Protein AF-0000000080702125 (afdb_homodimer)

Secondary structure (DSSP, 8-state):
---EEEEES-S-HHHHHHHHHHHGGGSSS-HHHHHS-HHHHHHHHHHHEEEEEEEETTEEEEEEEEEEETTTTEEEEEEEEE-GGG-SSSHHHHHHHHGGG-TT--EEEEEEETT-THHHHHHHHT-EEEEE-SSEEEEEEE-/---EEEEES-S-HHHHHHHHHHHGGGSSS-HHHHHS-HHHHHHHHHHHEEEEEEEETTEEEEEEEEEEETTTTEEEEEEEEE-GGG-SSSHHHHHHHHGGG-TT--EEEEEEETT-THHHHHHHHT-EEEEE-SSEEEEEEE-

Organism: NCBI:txid868129

Foldseek 3Di:
DWDKDKDKPPDDPVLVVVQLVQCQVVDVVRPCVVVVDVVVVVVCQSVFWMKIFIDTPNHTFWIWTWGDDLVVLEIETADTDGHPVDPPPCVRVVSVVVCVPDPSHFKYKYKDFPPPPCVVVCVVSPWDFDDDDDGITIIMDTD/DWDKDKDKPPDDPVLVVVQLVQCQVVDVVRPCVVVVDVVVVVVCQSVFWMKIFIDTPNHTFWIWTWGDDLVVLEIETADTDGHPVPPPPCVRVVSVVVCVPDPSHFKYKYKDFPPPPCVVVCVVSPWDFDDDDDGITIIMDTD

Radius of gyration: 20.16 Å; Cα contacts (8 Å, |Δi|>4): 491; chains: 2; bounding box: 39×62×48 Å

Structure (mmCIF, N/CA/C/O backbone):
data_AF-0000000080702125-model_v1
#
loop_
_entity.id
_entity.type
_entity.pdbx_description
1 polymer Acetyltransferase
#
loop_
_atom_site.group_PDB
_atom_site.id
_atom_site.type_symbol
_atom_site.label_atom_id
_atom_site.label_alt_id
_atom_site.label_comp_id
_atom_site.label_asym_id
_atom_site.label_entity_id
_atom_site.label_seq_id
_atom_site.pdbx_PDB_ins_code
_atom_site.Cartn_x
_atom_site.Cartn_y
_atom_site.Cartn_z
_atom_site.occupancy
_atom_site.B_iso_or_equiv
_atom_site.auth_seq_id
_atom_site.auth_comp_id
_atom_site.auth_asym_id
_atom_site.auth_atom_id
_atom_site.pdbx_PDB_model_num
ATOM 1 N N . MET A 1 1 ? 13.281 -12.453 7.559 1 56.94 1 MET A N 1
ATOM 2 C CA . MET A 1 1 ? 12.195 -12.141 6.633 1 56.94 1 MET A CA 1
ATOM 3 C C . MET A 1 1 ? 11.594 -10.773 6.941 1 56.94 1 MET A C 1
ATOM 5 O O . MET A 1 1 ? 11.352 -10.453 8.102 1 56.94 1 MET A O 1
ATOM 9 N N . ILE A 1 2 ? 11.641 -9.82 5.98 1 66 2 ILE A N 1
ATOM 10 C CA . ILE A 1 2 ? 11.172 -8.453 6.188 1 66 2 ILE A CA 1
ATOM 11 C C . ILE A 1 2 ? 9.648 -8.445 6.309 1 66 2 ILE A C 1
ATOM 13 O O . ILE A 1 2 ? 8.953 -9 5.465 1 66 2 ILE A O 1
ATOM 17 N N . THR A 1 3 ? 9.219 -8.117 7.555 1 75.06 3 THR A N 1
ATOM 18 C CA . THR A 1 3 ? 7.781 -8.039 7.781 1 75.06 3 THR A CA 1
ATOM 19 C C . THR A 1 3 ? 7.309 -6.59 7.758 1 75.06 3 THR A C 1
ATOM 21 O O . THR A 1 3 ? 7.777 -5.766 8.547 1 75.06 3 THR A O 1
ATOM 24 N N . LEU A 1 4 ? 6.629 -6.285 6.746 1 83.44 4 LEU A N 1
ATOM 25 C CA . LEU A 1 4 ? 5.984 -4.98 6.695 1 83.44 4 LEU A CA 1
ATOM 26 C C . LEU A 1 4 ? 4.605 -5.023 7.348 1 83.44 4 LEU A C 1
ATOM 28 O O . LEU A 1 4 ? 3.811 -5.922 7.062 1 83.44 4 LEU A O 1
ATOM 32 N N . ARG A 1 5 ? 4.379 -4.164 8.312 1 85.56 5 ARG A N 1
ATOM 33 C CA . ARG A 1 5 ? 3.094 -4.094 9 1 85.56 5 ARG A CA 1
ATOM 34 C C . ARG A 1 5 ? 2.5 -2.693 8.914 1 85.56 5 ARG A C 1
ATOM 36 O O . ARG A 1 5 ? 3.211 -1.701 9.086 1 85.56 5 ARG A O 1
ATOM 43 N N . TYR A 1 6 ? 1.279 -2.619 8.602 1 88.56 6 TYR A N 1
ATOM 44 C CA . TYR A 1 6 ? 0.508 -1.383 8.68 1 88.56 6 TYR A CA 1
ATOM 45 C C . TYR A 1 6 ? -0.4 -1.379 9.898 1 88.56 6 TYR A C 1
ATOM 47 O O . TYR A 1 6 ? -1.192 -2.305 10.094 1 88.56 6 TYR A O 1
ATOM 55 N N . THR A 1 7 ? -0.238 -0.369 10.719 1 88.06 7 THR A N 1
ATOM 56 C CA . THR A 1 7 ? -1.048 -0.279 11.93 1 88.06 7 THR A CA 1
ATOM 57 C C . THR A 1 7 ? -1.637 1.12 12.086 1 88.06 7 THR A C 1
ATOM 59 O O . THR A 1 7 ? -1.282 2.035 11.336 1 88.06 7 THR A O 1
ATOM 62 N N . VAL A 1 8 ? -2.572 1.239 13.008 1 90.94 8 VAL A N 1
ATOM 63 C CA . VAL A 1 8 ? -3.172 2.523 13.359 1 90.94 8 VAL A CA 1
ATOM 64 C C . VAL A 1 8 ? -3.076 2.748 14.867 1 90.94 8 VAL A C 1
ATOM 66 O O . VAL A 1 8 ? -3.533 1.917 15.656 1 90.94 8 VAL A O 1
ATOM 69 N N . ASP A 1 9 ? -2.434 3.779 15.273 1 93.56 9 ASP A N 1
ATOM 70 C CA . ASP A 1 9 ? -2.389 4.266 16.656 1 93.56 9 ASP A CA 1
ATOM 71 C C . ASP A 1 9 ? -1.684 3.268 17.562 1 93.56 9 ASP A C 1
ATOM 73 O O . ASP A 1 9 ? -2.064 3.105 18.719 1 93.56 9 ASP A O 1
ATOM 77 N N . GLU A 1 10 ? -0.775 2.566 17.047 1 91.19 10 GLU A N 1
ATOM 78 C CA . GLU A 1 10 ? -0.079 1.572 17.859 1 91.19 10 GLU A CA 1
ATOM 79 C C . GLU A 1 10 ? 1.227 2.131 18.422 1 91.19 10 GLU A C 1
ATOM 81 O O . GLU A 1 10 ? 1.641 1.771 19.531 1 91.19 10 GLU A O 1
ATOM 86 N N . ALA A 1 11 ? 1.916 2.98 17.719 1 94.75 11 ALA A N 1
ATOM 87 C CA . ALA A 1 11 ? 3.215 3.504 18.141 1 94.75 11 ALA A CA 1
ATOM 88 C C . ALA A 1 11 ? 3.098 4.309 19.422 1 94.75 11 ALA A C 1
ATOM 90 O O . ALA A 1 11 ? 2.127 5.047 19.625 1 94.75 11 ALA A O 1
ATOM 91 N N . SER A 1 12 ? 4.062 4.207 20.281 1 94.94 12 SER A N 1
ATOM 92 C CA . SER A 1 12 ? 4.137 5.086 21.438 1 94.94 12 SER A CA 1
ATOM 93 C C . SER A 1 12 ? 4.504 6.512 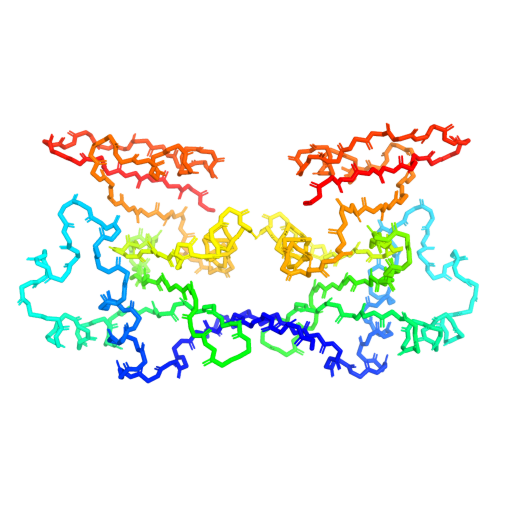21.031 1 94.94 12 SER A C 1
ATOM 95 O O . SER A 1 12 ? 5.027 6.734 19.938 1 94.94 12 SER A O 1
ATOM 97 N N . LEU A 1 13 ? 4.207 7.418 21.953 1 94.94 13 LEU A N 1
ATOM 98 C CA . LEU A 1 13 ? 4.555 8.805 21.672 1 94.94 13 LEU A CA 1
ATOM 99 C C . LEU A 1 13 ? 6.055 8.953 21.453 1 94.94 13 LEU A C 1
ATOM 101 O O . LEU A 1 13 ? 6.488 9.742 20.594 1 94.94 13 LEU A O 1
ATOM 105 N N . LEU A 1 14 ? 6.809 8.227 22.156 1 95.62 14 LEU A N 1
ATOM 106 C CA . LEU A 1 14 ? 8.258 8.266 22.016 1 95.62 14 LEU A CA 1
ATOM 107 C C . LEU A 1 14 ? 8.68 7.789 20.625 1 95.62 14 LEU A C 1
ATOM 109 O O . LEU A 1 14 ? 9.562 8.383 20 1 95.62 14 LEU A O 1
ATOM 113 N N . GLN A 1 15 ? 8.133 6.727 20.172 1 96.75 15 GLN A N 1
ATOM 114 C CA . GLN A 1 15 ? 8.438 6.203 18.844 1 96.75 15 GLN A CA 1
ATOM 115 C C . GLN A 1 15 ? 8.07 7.211 17.766 1 96.75 15 GLN A C 1
ATOM 117 O O . GLN A 1 15 ? 8.812 7.398 16.797 1 96.75 15 GLN A O 1
ATOM 122 N N . VAL A 1 16 ? 6.938 7.84 17.969 1 97.75 16 VAL A N 1
ATOM 123 C CA . VAL A 1 16 ? 6.48 8.844 17 1 97.75 16 VAL A CA 1
ATOM 124 C C . VAL A 1 16 ? 7.441 10.031 17 1 97.75 16 VAL A C 1
ATOM 126 O O . VAL A 1 16 ? 7.859 10.492 15.938 1 97.75 16 VAL A O 1
ATOM 129 N N . LYS A 1 17 ? 7.805 10.477 18.172 1 96.81 17 LYS A N 1
ATOM 130 C CA . LYS A 1 17 ? 8.734 11.594 18.297 1 96.81 17 LYS A CA 1
ATOM 131 C C . LYS A 1 17 ? 10.07 11.273 17.641 1 96.81 17 LYS A C 1
ATOM 133 O O . LYS A 1 17 ? 10.609 12.094 16.891 1 96.81 17 LYS A O 1
ATOM 138 N N . LYS A 1 18 ? 10.594 10.125 17.891 1 97.06 18 LYS A N 1
ATOM 139 C CA . LYS A 1 18 ? 11.859 9.703 17.297 1 97.06 18 LYS A CA 1
ATOM 140 C C . LYS A 1 18 ? 11.781 9.695 15.773 1 97.06 18 LYS A C 1
ATOM 142 O O . LYS A 1 18 ? 12.711 10.125 15.094 1 97.06 18 LYS A O 1
ATOM 147 N N . TYR A 1 19 ? 10.727 9.18 15.297 1 98.19 19 TYR A N 1
ATO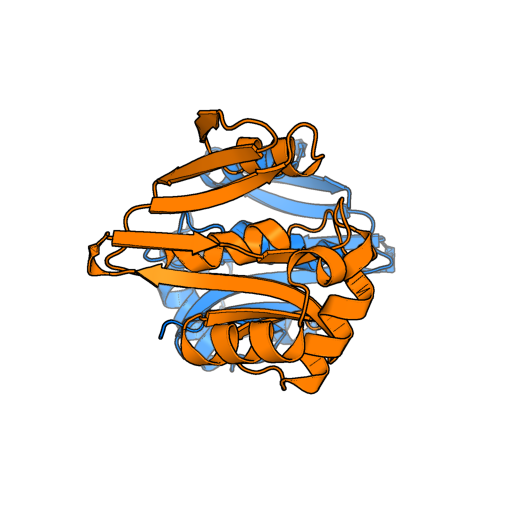M 148 C CA . TYR A 1 19 ? 10.531 9.133 13.852 1 98.19 19 TYR A CA 1
ATOM 149 C C . TYR A 1 19 ? 10.516 10.539 13.258 1 98.19 19 TYR A C 1
ATOM 151 O O . TYR A 1 19 ? 11.195 10.812 12.273 1 98.19 19 TYR A O 1
ATOM 159 N N . ILE A 1 20 ? 9.727 11.43 13.891 1 97.62 20 ILE A N 1
ATOM 160 C CA . ILE A 1 20 ? 9.578 12.789 13.383 1 97.62 20 ILE A CA 1
ATOM 161 C C . ILE A 1 20 ? 10.93 13.5 13.406 1 97.62 20 ILE A C 1
ATOM 163 O O . ILE A 1 20 ? 11.297 14.18 12.445 1 97.62 20 ILE A O 1
ATOM 167 N N . CYS A 1 21 ? 11.656 13.328 14.445 1 96.88 21 CYS A N 1
ATOM 168 C CA . CYS A 1 21 ? 12.977 13.945 14.547 1 96.88 21 CYS A CA 1
ATOM 169 C C . CYS A 1 21 ? 13.898 13.445 13.445 1 96.88 21 CYS A C 1
ATOM 171 O O . CYS A 1 21 ? 14.688 14.211 12.883 1 96.88 21 CYS A O 1
ATOM 173 N N . LYS A 1 22 ? 13.773 12.203 13.148 1 97.19 22 LYS A N 1
ATOM 174 C CA . LYS A 1 22 ? 14.609 11.586 12.117 1 97.19 22 LYS A CA 1
ATOM 175 C C . LYS A 1 22 ? 14.297 12.164 10.742 1 97.19 22 LYS A C 1
ATOM 177 O O . LYS A 1 22 ? 15.203 12.391 9.938 1 97.19 22 LYS A O 1
ATOM 182 N N . VAL A 1 23 ? 13.016 12.453 10.516 1 97.25 23 VAL A N 1
ATOM 183 C CA . VAL A 1 23 ? 12.641 12.766 9.141 1 97.25 23 VAL A CA 1
ATOM 184 C C . VAL A 1 23 ? 12.391 14.266 8.992 1 97.25 23 VAL A C 1
ATOM 186 O O . VAL A 1 23 ? 12.078 14.742 7.902 1 97.25 23 VAL A O 1
ATOM 189 N N . SER A 1 24 ? 12.469 15.039 10.07 1 96.44 24 SER A N 1
ATOM 190 C CA . SER A 1 24 ? 12.094 16.453 10.086 1 96.44 24 SER A CA 1
ATOM 191 C C . SER A 1 24 ? 12.797 17.219 8.977 1 96.44 24 SER A C 1
ATOM 193 O O . SER A 1 24 ? 12.18 18.031 8.297 1 96.44 24 SER A O 1
ATOM 195 N N . ASN A 1 25 ? 13.984 16.922 8.641 1 94.75 25 ASN A N 1
ATOM 196 C CA . ASN A 1 25 ? 14.797 17.688 7.695 1 94.75 25 ASN A CA 1
ATOM 197 C C . ASN A 1 25 ? 14.438 17.344 6.25 1 94.75 25 ASN A C 1
ATOM 199 O O . ASN A 1 25 ? 14.906 18 5.316 1 94.75 25 ASN A O 1
ATOM 203 N N . ASP A 1 26 ? 13.625 16.328 6.113 1 93 26 ASP A N 1
ATOM 204 C CA . ASP A 1 26 ? 13.141 16.031 4.77 1 93 26 ASP A CA 1
ATOM 205 C C . ASP A 1 26 ? 12.102 17.047 4.312 1 93 26 ASP A C 1
ATOM 207 O O . ASP A 1 26 ? 11.766 17.109 3.129 1 93 26 ASP A O 1
ATOM 211 N N . PHE A 1 27 ? 11.656 17.812 5.23 1 91.56 27 PHE A N 1
ATOM 212 C CA . PHE A 1 27 ? 10.711 18.875 4.938 1 91.56 27 PHE A CA 1
ATOM 213 C C . PHE A 1 27 ? 11.438 20.219 4.797 1 91.56 27 PHE A C 1
ATOM 215 O O . PHE A 1 27 ? 12.5 20.406 5.383 1 91.56 27 PHE A O 1
ATOM 222 N N . ASN A 1 28 ? 10.828 21.016 3.963 1 88.75 28 ASN A N 1
ATOM 223 C CA . ASN A 1 28 ? 11.352 22.375 3.822 1 88.75 28 ASN A CA 1
ATOM 224 C C . ASN A 1 28 ? 10.258 23.422 3.977 1 88.75 28 ASN A C 1
ATOM 226 O O . ASN A 1 28 ? 9.422 23.594 3.086 1 88.75 28 ASN A O 1
ATOM 230 N N . PRO A 1 29 ? 10.375 24.156 5.078 1 89.88 29 PRO A N 1
ATOM 231 C CA . PRO A 1 29 ? 11.32 24.062 6.191 1 89.88 29 PRO A CA 1
ATOM 232 C C . PRO A 1 29 ? 11.148 22.766 6.996 1 89.88 29 PRO A C 1
ATOM 234 O O . PRO A 1 29 ? 10.172 22.047 6.812 1 89.88 29 PRO A O 1
ATOM 237 N N . PRO A 1 30 ? 12.203 22.5 7.934 1 93.88 30 PRO A N 1
ATOM 238 C CA . PRO A 1 30 ? 12.07 21.297 8.766 1 93.88 30 PRO A CA 1
ATOM 239 C C . PRO A 1 30 ? 10.758 21.266 9.547 1 93.88 30 PRO A C 1
ATOM 241 O O . PRO A 1 30 ? 10.297 22.297 10.039 1 93.88 30 PRO A O 1
ATOM 244 N N . PHE A 1 31 ? 10.18 20.125 9.648 1 94.31 31 PHE A N 1
ATOM 245 C CA . PHE A 1 31 ? 8.852 19.984 10.234 1 94.31 31 PHE A CA 1
ATOM 246 C C . PHE A 1 31 ? 8.828 20.453 11.68 1 94.31 31 PHE A C 1
ATOM 248 O O . PHE A 1 31 ? 7.91 21.172 12.094 1 94.31 31 PHE A O 1
ATOM 255 N N . ILE A 1 32 ? 9.828 20.109 12.453 1 94 32 ILE A N 1
ATOM 256 C CA . ILE A 1 32 ? 9.867 20.422 13.875 1 94 32 ILE A CA 1
ATOM 257 C C . ILE A 1 32 ? 9.914 21.938 14.062 1 94 32 ILE A C 1
ATOM 259 O O . ILE A 1 32 ? 9.398 22.469 15.047 1 94 32 ILE A O 1
ATOM 263 N N . GLU A 1 33 ? 10.531 22.625 13.094 1 92.38 33 GLU A N 1
ATOM 264 C CA . GLU A 1 33 ? 10.594 24.078 13.164 1 92.38 33 GLU A CA 1
ATOM 265 C C . GLU A 1 33 ? 9.234 24.703 12.852 1 92.38 33 GLU A C 1
ATOM 267 O O . GLU A 1 33 ? 8.906 25.781 13.352 1 92.38 33 GLU A O 1
ATOM 272 N N . GLU A 1 34 ? 8.477 24.031 12.031 1 90.56 34 GLU A N 1
ATOM 273 C CA . GLU A 1 34 ? 7.164 24.516 11.641 1 90.56 34 GLU A CA 1
ATOM 274 C C . GLU A 1 34 ? 6.152 24.391 12.773 1 90.56 34 GLU A C 1
ATOM 276 O O . GLU A 1 34 ? 5.273 25.234 12.938 1 90.56 34 GLU A O 1
ATOM 281 N N . VAL A 1 35 ? 6.176 23.391 13.555 1 92.56 35 VAL A N 1
ATOM 282 C CA . VAL A 1 35 ? 5.18 23.156 14.594 1 92.56 35 VAL A CA 1
ATOM 283 C C . VAL A 1 35 ? 5.574 23.906 15.867 1 92.56 35 VAL A C 1
ATOM 285 O O . VAL A 1 35 ? 4.73 24.156 16.734 1 92.56 35 VAL A O 1
ATOM 288 N N . LYS A 1 36 ? 6.797 24.391 16.109 1 87.88 36 LYS A N 1
ATOM 289 C CA . LYS A 1 36 ? 7.34 25.203 17.203 1 87.88 36 LYS A CA 1
ATOM 290 C C . LYS A 1 36 ? 7.473 24.375 18.484 1 87.88 36 LYS A C 1
ATOM 292 O O . LYS A 1 36 ? 8.516 24.422 19.141 1 87.88 36 LYS A O 1
ATOM 297 N N . ASP A 1 37 ? 6.406 23.641 18.859 1 94.69 37 ASP A N 1
ATOM 298 C CA . ASP A 1 37 ? 6.41 22.75 20.016 1 94.69 37 ASP A CA 1
ATOM 299 C C . ASP A 1 37 ? 5.914 21.359 19.641 1 94.69 37 ASP A C 1
ATOM 301 O O . ASP A 1 37 ? 4.707 21.109 19.625 1 94.69 37 ASP A O 1
ATOM 305 N N . LEU A 1 38 ? 6.855 20.453 19.484 1 95.12 38 LEU A N 1
ATOM 306 C CA . LEU A 1 38 ? 6.547 19.125 18.984 1 95.12 38 LEU A CA 1
ATOM 307 C C . LEU A 1 38 ? 5.68 18.359 19.984 1 95.12 38 LEU A C 1
ATOM 309 O O . LEU A 1 38 ? 4.746 17.656 19.594 1 95.12 38 LEU A O 1
ATOM 313 N N . ASP A 1 39 ? 6 18.5 21.25 1 95 39 ASP A N 1
ATOM 314 C CA . ASP A 1 39 ? 5.242 17.781 22.281 1 95 39 ASP A CA 1
ATOM 315 C C . ASP A 1 39 ? 3.783 18.234 22.297 1 95 39 ASP A C 1
ATOM 317 O O . ASP A 1 39 ? 2.873 17.406 22.375 1 95 39 ASP A O 1
ATOM 321 N N . MET A 1 40 ? 3.652 19.484 22.281 1 94.56 40 MET A N 1
ATOM 322 C CA . MET A 1 40 ? 2.295 20.031 22.234 1 94.56 40 MET A CA 1
ATOM 323 C C . MET A 1 40 ? 1.574 19.594 20.969 1 94.56 40 MET A C 1
ATOM 325 O O . MET A 1 40 ? 0.392 19.25 21 1 94.56 40 MET A O 1
ATOM 329 N N . TYR A 1 41 ? 2.266 19.656 19.875 1 96.12 41 TYR A N 1
ATOM 330 C CA . TYR A 1 41 ? 1.694 19.25 18.594 1 96.12 41 TYR A CA 1
ATOM 331 C C . TYR A 1 41 ? 1.248 17.797 18.641 1 96.12 41 TYR A C 1
ATOM 333 O O . TYR A 1 41 ? 0.133 17.469 18.234 1 96.12 41 TYR A O 1
ATOM 341 N N . LEU A 1 42 ? 2.055 16.938 19.156 1 95.44 42 LEU A N 1
ATOM 342 C CA . LEU A 1 42 ? 1.764 15.508 19.219 1 95.44 42 LEU A CA 1
ATOM 343 C C . LEU A 1 42 ? 0.596 15.234 20.172 1 95.44 42 LEU A C 1
ATOM 345 O O . LEU A 1 42 ? -0.191 14.312 19.938 1 95.44 42 LEU A O 1
ATOM 349 N N . ASP A 1 43 ? 0.504 16.031 21.219 1 94.75 43 ASP A N 1
ATOM 350 C CA . ASP A 1 43 ? -0.651 15.906 22.109 1 94.75 43 ASP A CA 1
ATOM 351 C C . ASP A 1 43 ? -1.952 16.156 21.344 1 94.75 43 ASP A C 1
ATOM 353 O O . ASP A 1 43 ? -2.934 15.438 21.531 1 94.75 43 ASP A O 1
ATOM 357 N N . LYS A 1 44 ? -1.903 17.156 20.578 1 94.5 44 LYS A N 1
ATOM 358 C CA . LYS A 1 44 ? -3.066 17.469 19.75 1 94.5 44 LYS A CA 1
ATOM 359 C C . LYS A 1 44 ? -3.377 16.328 18.781 1 94.5 44 LYS A C 1
ATOM 361 O O . LYS A 1 44 ? -4.535 15.938 18.641 1 94.5 44 LYS A O 1
ATOM 366 N N . ILE A 1 45 ? -2.393 15.828 18.172 1 95.25 45 ILE A N 1
ATOM 367 C CA . ILE A 1 45 ? -2.555 14.75 17.188 1 95.25 45 ILE A CA 1
ATOM 368 C C . ILE A 1 45 ? -3.143 13.516 17.875 1 95.25 45 ILE A C 1
ATOM 370 O O . ILE A 1 45 ? -4.086 12.906 17.375 1 95.25 45 ILE A O 1
ATOM 374 N N . CYS A 1 46 ? -2.602 13.141 18.984 1 92.94 46 CYS A N 1
ATOM 375 C CA . CYS A 1 46 ? -3.041 11.953 19.703 1 92.94 46 CYS A CA 1
ATOM 376 C C . CYS A 1 46 ? -4.508 12.07 20.109 1 92.94 46 CYS A C 1
ATOM 378 O O . CYS A 1 46 ? -5.219 11.062 20.156 1 92.94 46 CYS A O 1
ATOM 380 N N . SER A 1 47 ? -4.953 13.25 20.25 1 93.94 47 SER A N 1
ATOM 381 C CA . SER A 1 47 ? -6.316 13.445 20.719 1 93.94 47 SER A CA 1
ATOM 382 C C . SER A 1 47 ? -7.285 13.656 19.562 1 93.94 47 SER A C 1
ATOM 384 O O . SER A 1 47 ? -8.477 13.352 19.688 1 93.94 47 SER A O 1
ATOM 386 N N . LYS A 1 48 ? -6.805 14.07 18.438 1 95.69 48 LYS A N 1
ATOM 387 C CA . LYS A 1 48 ? -7.754 14.562 17.438 1 95.69 48 LYS A CA 1
ATOM 388 C C . LYS A 1 48 ? -7.59 13.828 16.109 1 95.69 48 LYS A C 1
ATOM 390 O O . LYS A 1 48 ? -8.477 13.867 15.266 1 95.69 48 LYS A O 1
ATOM 395 N N . ALA A 1 49 ? -6.484 13.227 15.938 1 96.56 49 ALA A N 1
ATOM 396 C CA . ALA A 1 49 ? -6.199 12.625 14.641 1 96.56 49 ALA A CA 1
ATOM 397 C C . ALA A 1 49 ? -5.906 11.133 14.773 1 96.56 49 ALA A C 1
ATOM 399 O O . ALA A 1 49 ? -5.66 10.648 15.883 1 96.56 49 ALA A O 1
ATOM 400 N N . LYS A 1 50 ? -6.035 10.453 13.75 1 95 50 LYS A N 1
ATOM 401 C CA . LYS A 1 50 ? -5.543 9.078 13.656 1 95 50 LYS A CA 1
ATOM 402 C C . LYS A 1 50 ? -4.117 9.039 13.125 1 95 50 LYS A C 1
ATOM 404 O O . LYS A 1 50 ? -3.752 9.836 12.258 1 95 50 LYS A O 1
ATOM 409 N N . ARG A 1 51 ? -3.357 8.141 13.633 1 96.44 51 ARG A N 1
ATOM 410 C CA . ARG A 1 51 ? -1.991 7.922 13.172 1 96.44 51 ARG A CA 1
ATOM 411 C C . ARG A 1 51 ? -1.878 6.609 12.398 1 96.44 51 ARG A C 1
ATOM 413 O O . ARG A 1 51 ? -2.072 5.531 12.969 1 96.44 51 ARG A O 1
ATOM 420 N N . PHE A 1 52 ? -1.584 6.691 11.141 1 94.94 52 PHE A N 1
ATOM 421 C CA . PHE A 1 52 ? -1.32 5.523 10.312 1 94.94 52 PHE A CA 1
ATOM 422 C C . PHE A 1 52 ? 0.176 5.242 10.227 1 94.94 52 PHE A C 1
ATOM 424 O O . PHE A 1 52 ? 0.962 6.133 9.898 1 94.94 52 PHE A O 1
ATOM 431 N N . GLU A 1 53 ? 0.512 4.02 10.5 1 94.69 53 GLU A N 1
ATOM 432 C CA . GLU A 1 53 ? 1.911 3.674 10.734 1 94.69 53 GLU A CA 1
ATOM 433 C C . GLU A 1 53 ? 2.346 2.508 9.852 1 94.69 53 GLU A C 1
ATOM 435 O O . GLU A 1 53 ? 1.571 1.577 9.617 1 94.69 53 GLU A O 1
ATOM 440 N N . VAL A 1 54 ? 3.543 2.604 9.383 1 93.56 54 VAL A N 1
ATOM 441 C CA . VAL A 1 54 ? 4.148 1.497 8.648 1 93.56 54 VAL A CA 1
ATOM 442 C C . VAL A 1 54 ? 5.422 1.043 9.359 1 93.56 54 VAL A C 1
ATOM 444 O O . VAL A 1 54 ? 6.305 1.854 9.641 1 93.56 54 VAL A O 1
ATOM 447 N N . TRP A 1 55 ? 5.414 -0.211 9.602 1 92 55 TRP A N 1
ATOM 448 C CA . TRP A 1 55 ? 6.52 -0.793 10.359 1 92 55 TRP A CA 1
ATOM 449 C C . TRP A 1 55 ? 7.289 -1.799 9.508 1 92 55 TRP A C 1
ATOM 451 O O . TRP A 1 55 ? 6.691 -2.59 8.773 1 92 55 TRP A O 1
ATOM 461 N N . LEU A 1 56 ? 8.531 -1.704 9.484 1 89.5 56 LEU A N 1
ATOM 462 C CA . LEU A 1 56 ? 9.414 -2.754 8.992 1 89.5 56 LEU A CA 1
ATOM 463 C C . LEU A 1 56 ? 10.164 -3.422 10.141 1 89.5 56 LEU A C 1
ATOM 465 O O . LEU A 1 56 ? 11.031 -2.805 10.758 1 89.5 56 LEU A O 1
ATOM 469 N N . ASP A 1 57 ? 9.602 -4.711 10.344 1 83.75 57 ASP A N 1
ATOM 470 C CA . ASP A 1 57 ? 10.031 -5.379 11.57 1 83.75 57 ASP A CA 1
ATOM 471 C C . ASP A 1 57 ? 9.703 -4.539 12.805 1 83.75 57 ASP A C 1
ATOM 473 O O . ASP A 1 57 ? 8.531 -4.246 13.062 1 83.75 57 ASP A O 1
ATOM 477 N N . ASN A 1 58 ? 10.43 -3.855 13.523 1 85.31 58 ASN A N 1
ATOM 478 C CA . ASN A 1 58 ? 10.125 -3.08 14.719 1 85.31 58 ASN A CA 1
ATOM 479 C C . ASN A 1 58 ? 10.57 -1.627 14.57 1 85.31 58 ASN A C 1
ATOM 481 O O . ASN A 1 58 ? 10.68 -0.902 15.562 1 85.31 58 ASN A O 1
ATOM 485 N N . ILE A 1 59 ? 10.727 -1.351 13.32 1 92.12 59 ILE A N 1
ATOM 486 C CA . ILE A 1 59 ? 11.164 0.017 13.062 1 92.12 59 ILE A CA 1
ATOM 487 C C . ILE A 1 59 ? 10.062 0.781 12.328 1 92.12 59 ILE A C 1
ATOM 489 O O . ILE A 1 59 ? 9.555 0.321 11.305 1 92.12 59 ILE A O 1
ATOM 493 N N . LEU A 1 60 ? 9.648 1.858 12.883 1 96.56 60 LEU A N 1
ATOM 494 C CA . LEU A 1 60 ? 8.695 2.738 12.219 1 96.56 60 LEU A CA 1
ATOM 495 C C . LEU A 1 60 ? 9.336 3.432 11.023 1 96.56 60 LEU A C 1
ATOM 497 O O . LEU A 1 60 ? 10.273 4.215 11.188 1 96.56 60 LEU A O 1
ATOM 501 N N . ILE A 1 61 ? 8.82 3.172 9.781 1 96.38 61 ILE A N 1
ATOM 502 C CA . ILE A 1 61 ? 9.492 3.684 8.602 1 96.38 61 ILE A CA 1
ATOM 503 C C . ILE A 1 61 ? 8.555 4.594 7.816 1 96.38 61 ILE A C 1
ATOM 505 O O . ILE A 1 61 ? 8.953 5.219 6.832 1 96.38 61 ILE A O 1
ATOM 509 N N . GLY A 1 62 ? 7.332 4.672 8.156 1 97.38 62 GLY A N 1
ATOM 510 C CA . GLY A 1 62 ? 6.312 5.523 7.566 1 97.38 62 GLY A CA 1
ATOM 511 C C . GLY A 1 62 ? 5.254 5.969 8.555 1 97.38 62 GLY A C 1
ATOM 512 O O . GLY A 1 62 ? 4.883 5.215 9.453 1 97.38 62 GLY A O 1
ATOM 513 N N . LEU A 1 63 ? 4.77 7.16 8.336 1 98 63 LEU A N 1
ATOM 514 C CA . LEU A 1 63 ? 3.814 7.738 9.273 1 98 63 LEU A CA 1
ATOM 515 C C . LEU A 1 63 ? 2.93 8.773 8.586 1 98 63 LEU A C 1
ATOM 517 O O . LEU A 1 63 ? 3.416 9.586 7.793 1 98 63 LEU A O 1
ATOM 521 N N . MET A 1 64 ? 1.649 8.719 8.859 1 97.81 64 MET A N 1
ATOM 522 C CA . MET A 1 64 ? 0.67 9.68 8.352 1 97.81 64 MET A CA 1
ATOM 523 C C . MET A 1 64 ? -0.339 10.047 9.43 1 97.81 64 MET A C 1
ATOM 525 O O . MET A 1 64 ? -0.859 9.18 10.125 1 97.81 64 MET A O 1
ATOM 529 N N . PHE A 1 65 ? -0.51 11.305 9.641 1 98.06 65 PHE A N 1
ATOM 530 C CA . PHE A 1 65 ? -1.602 11.797 10.477 1 98.06 65 PHE A CA 1
ATOM 531 C C . PHE A 1 65 ? -2.82 12.141 9.633 1 98.06 65 PHE A C 1
ATOM 533 O O . PHE A 1 65 ? -2.688 12.703 8.539 1 98.06 65 PHE A O 1
ATOM 540 N N . ALA A 1 66 ? -3.99 11.852 10.133 1 97.38 66 ALA A N 1
ATOM 541 C CA . ALA A 1 66 ? -5.227 12.148 9.414 1 97.38 66 ALA A CA 1
ATOM 542 C C . ALA A 1 66 ? -6.305 12.656 10.367 1 97.38 66 ALA A C 1
ATOM 544 O O . ALA A 1 66 ? -6.672 11.977 11.32 1 97.38 66 ALA A O 1
ATOM 545 N N . TYR A 1 67 ? -6.754 13.859 10.164 1 97.38 67 TYR A N 1
ATOM 546 C CA . TYR A 1 67 ? -7.938 14.367 10.844 1 97.38 67 TYR A CA 1
ATOM 547 C C . TYR A 1 67 ? -9.211 13.922 10.125 1 97.38 67 TYR A C 1
ATOM 549 O O . TYR A 1 67 ? -9.391 14.211 8.945 1 97.38 67 TYR A O 1
ATOM 557 N N . LEU A 1 68 ? -10.047 13.258 10.828 1 95 68 LEU A N 1
ATOM 558 C CA . LEU A 1 68 ? -11.32 12.797 10.273 1 95 68 LEU A CA 1
ATOM 559 C C . LEU A 1 68 ? -12.453 13.734 10.672 1 95 68 LEU A C 1
ATOM 561 O O . LEU A 1 68 ? -12.812 13.828 11.844 1 95 68 LEU A O 1
ATOM 565 N N . ASN A 1 69 ? -12.906 14.406 9.688 1 95.12 69 ASN A N 1
ATOM 566 C CA . ASN A 1 69 ? -14.016 15.32 9.93 1 95.12 69 ASN A CA 1
ATOM 567 C C . ASN A 1 69 ? -15.305 14.828 9.273 1 95.12 69 ASN A C 1
ATOM 569 O O . ASN A 1 69 ? -15.562 15.117 8.102 1 95.12 69 ASN A O 1
ATOM 573 N N . GLU A 1 70 ? -16.172 14.211 9.953 1 90.94 70 GLU A N 1
ATOM 574 C CA . GLU A 1 70 ? -17.391 13.617 9.422 1 90.94 70 GLU A CA 1
ATOM 575 C C . GLU A 1 70 ? -18.359 14.695 8.93 1 90.94 70 GLU A C 1
ATOM 577 O O . GLU A 1 70 ? -18.984 14.539 7.887 1 90.94 70 GLU A O 1
ATOM 582 N N . GLU A 1 71 ? -18.469 15.734 9.688 1 92.94 71 GLU A N 1
ATOM 583 C CA . GLU A 1 71 ? -19.375 16.812 9.328 1 92.94 71 GLU A CA 1
ATOM 584 C C . GLU A 1 71 ? -19.047 17.375 7.953 1 92.94 71 GLU A C 1
ATOM 586 O O . GLU A 1 71 ? -19.953 17.703 7.176 1 92.94 71 GLU A O 1
ATOM 591 N N . LEU A 1 72 ? -17.844 17.469 7.676 1 93.44 72 LEU A N 1
ATOM 592 C CA . LEU A 1 72 ? -17.406 18.047 6.402 1 93.44 72 LEU A CA 1
ATOM 593 C C . LEU A 1 72 ? -17.172 16.938 5.371 1 93.44 72 LEU A C 1
ATOM 595 O O . LEU A 1 72 ? -16.75 17.219 4.246 1 93.44 72 LEU A O 1
ATOM 599 N N . SER A 1 73 ? -17.359 15.672 5.785 1 94.94 73 SER A N 1
ATOM 600 C CA . SER A 1 73 ? -17.094 14.508 4.941 1 94.94 73 SER A CA 1
ATOM 601 C C . SER A 1 73 ? -15.688 14.547 4.375 1 94.94 73 SER A C 1
ATOM 603 O O . SER A 1 73 ? -15.477 14.281 3.189 1 94.94 73 SER A O 1
ATOM 605 N N . GLN A 1 74 ? -14.758 14.984 5.246 1 96.25 74 GLN A N 1
ATOM 606 C CA . GLN A 1 74 ? -13.398 15.203 4.758 1 96.25 74 GLN A CA 1
ATOM 607 C C . GLN A 1 74 ? -12.367 14.562 5.684 1 96.25 74 GLN A C 1
ATOM 609 O O . GLN A 1 74 ? -12.602 14.438 6.887 1 96.25 74 GLN A O 1
ATOM 614 N N . ILE A 1 75 ? -11.32 14.148 5.039 1 97.5 75 ILE A N 1
ATOM 615 C CA . ILE A 1 75 ? -10.109 13.75 5.754 1 97.5 75 ILE A CA 1
ATOM 616 C C . ILE A 1 75 ? -8.984 14.742 5.445 1 97.5 75 ILE A C 1
ATOM 618 O O . ILE A 1 75 ? -8.727 15.055 4.281 1 97.5 75 ILE A O 1
ATOM 622 N N . TYR A 1 76 ? -8.375 15.297 6.465 1 98.06 76 TYR A N 1
ATOM 623 C CA . TYR A 1 76 ? -7.277 16.234 6.273 1 98.06 76 TYR A CA 1
ATOM 624 C C . TYR A 1 76 ? -5.961 15.633 6.758 1 98.06 76 TYR A C 1
ATOM 626 O O . TYR A 1 76 ? -5.871 15.141 7.883 1 98.06 76 TYR A O 1
ATOM 634 N N . ILE A 1 77 ? -4.949 15.68 5.891 1 98.06 77 ILE A N 1
ATOM 635 C CA . ILE A 1 77 ? -3.648 15.078 6.18 1 98.06 77 ILE A CA 1
ATOM 636 C C . ILE A 1 77 ? -2.611 16.172 6.398 1 98.06 77 ILE A C 1
ATOM 638 O O . ILE A 1 77 ? -2.062 16.719 5.438 1 98.06 77 ILE A O 1
ATOM 642 N N . PRO A 1 78 ? -2.256 16.438 7.59 1 96.88 78 PRO A N 1
ATOM 643 C CA . PRO A 1 78 ? -1.256 17.469 7.863 1 96.88 78 PRO A CA 1
ATOM 644 C C . PRO A 1 78 ? 0.175 16.953 7.777 1 96.88 78 PRO A C 1
ATOM 646 O O . PRO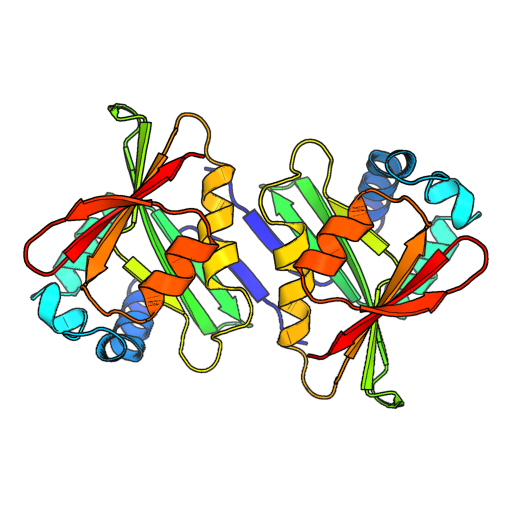 A 1 78 ? 1.125 17.734 7.75 1 96.88 78 PRO A O 1
ATOM 649 N N . PHE A 1 79 ? 0.315 15.633 7.789 1 97.31 79 PHE A N 1
ATOM 650 C CA . PHE A 1 79 ? 1.646 15.039 7.84 1 97.31 79 PHE A CA 1
ATOM 651 C C . PHE A 1 79 ? 1.647 13.664 7.184 1 97.31 79 PHE A C 1
ATOM 653 O O . PHE A 1 79 ? 0.798 12.82 7.488 1 97.31 79 PHE A O 1
ATOM 660 N N . ILE A 1 80 ? 2.496 13.438 6.289 1 97.38 80 ILE A N 1
ATOM 661 C CA . ILE A 1 80 ? 2.793 12.125 5.73 1 97.38 80 ILE A CA 1
ATOM 662 C C . ILE A 1 80 ? 4.266 12.047 5.344 1 97.38 80 ILE A C 1
ATOM 664 O O . ILE A 1 80 ? 4.797 12.969 4.715 1 97.38 80 ILE A O 1
ATOM 668 N N . SER A 1 81 ? 4.887 11.016 5.77 1 97.31 81 SER A N 1
ATOM 669 C CA . SER A 1 81 ? 6.305 10.867 5.449 1 97.31 81 SER A CA 1
ATOM 670 C C . SER A 1 81 ? 6.723 9.406 5.453 1 97.31 81 SER A C 1
ATOM 672 O O . SER A 1 81 ? 6.145 8.586 6.176 1 97.31 81 SER A O 1
ATOM 674 N N . VAL A 1 82 ? 7.645 9.141 4.609 1 97 82 VAL A N 1
ATOM 675 C CA . VAL A 1 82 ? 8.344 7.863 4.578 1 97 82 VAL A CA 1
ATOM 676 C C . VAL A 1 82 ? 9.844 8.094 4.738 1 97 82 VAL A C 1
ATOM 678 O O . VAL A 1 82 ? 10.414 8.992 4.113 1 97 82 VAL A O 1
ATOM 681 N N . ASP A 1 83 ? 10.406 7.324 5.637 1 96.94 83 ASP A N 1
ATOM 682 C CA . ASP A 1 83 ? 11.852 7.383 5.801 1 96.94 83 ASP A CA 1
ATOM 683 C C . ASP A 1 83 ? 12.562 7.289 4.453 1 96.94 83 ASP A C 1
ATOM 685 O O . ASP A 1 83 ? 12.219 6.453 3.617 1 96.94 83 ASP A O 1
ATOM 689 N N . ARG A 1 84 ? 13.562 8.141 4.25 1 95.25 84 ARG A N 1
ATOM 690 C CA . ARG A 1 84 ? 14.258 8.281 2.975 1 95.25 84 ARG A CA 1
ATOM 691 C C . ARG A 1 84 ? 14.812 6.949 2.5 1 95.25 84 ARG A C 1
ATOM 693 O O . ARG A 1 84 ? 14.82 6.664 1.3 1 95.25 84 ARG A O 1
ATOM 700 N N . ASP A 1 85 ? 15.289 6.176 3.418 1 93.25 85 ASP A N 1
ATOM 701 C CA . ASP A 1 85 ? 15.93 4.91 3.082 1 93.25 85 ASP A CA 1
ATOM 702 C C . ASP A 1 85 ? 14.922 3.912 2.518 1 93.25 85 ASP A C 1
ATOM 704 O O . ASP A 1 85 ? 15.305 2.887 1.951 1 93.25 85 ASP A O 1
ATOM 708 N N . TYR A 1 86 ? 13.656 4.266 2.623 1 93.12 86 TYR A N 1
ATOM 709 C CA . TYR A 1 86 ? 12.648 3.287 2.244 1 93.12 86 TYR A CA 1
ATOM 710 C C . TYR A 1 86 ? 11.656 3.881 1.246 1 93.12 86 TYR A C 1
ATOM 712 O O . TYR A 1 86 ? 10.562 3.355 1.062 1 93.12 86 TYR A O 1
ATOM 720 N N . ARG A 1 87 ? 11.984 4.957 0.636 1 93.12 87 ARG A N 1
ATOM 721 C CA . ARG A 1 87 ? 11.102 5.629 -0.31 1 93.12 87 ARG A CA 1
ATOM 722 C C . ARG A 1 87 ? 11.102 4.922 -1.66 1 93.12 87 ARG A C 1
ATOM 724 O O . ARG A 1 87 ? 11.867 3.979 -1.871 1 93.12 87 ARG A O 1
ATOM 731 N N . LYS A 1 88 ? 10.117 5.281 -2.449 1 89.56 88 LYS A N 1
ATOM 732 C CA . LYS A 1 88 ? 9.961 4.762 -3.805 1 89.56 88 LYS A CA 1
ATOM 733 C C . LYS A 1 88 ? 9.648 3.268 -3.789 1 89.56 88 LYS A C 1
ATOM 735 O O . LYS A 1 88 ? 10.133 2.518 -4.641 1 89.56 88 LYS A O 1
ATOM 740 N N . ARG A 1 89 ? 8.961 2.832 -2.777 1 89.12 89 ARG A N 1
ATOM 741 C CA . ARG A 1 89 ? 8.57 1.431 -2.641 1 89.12 89 ARG A CA 1
ATOM 742 C C . ARG A 1 89 ? 7.066 1.296 -2.438 1 89.12 89 ARG A C 1
ATOM 744 O O . ARG A 1 89 ? 6.586 0.251 -1.993 1 89.12 89 ARG A O 1
ATOM 751 N N . GLY A 1 90 ? 6.363 2.426 -2.633 1 92.12 90 GLY A N 1
ATOM 752 C CA . GLY A 1 90 ? 4.91 2.381 -2.631 1 92.12 90 GLY A CA 1
ATOM 753 C C . GLY A 1 90 ? 4.309 2.588 -1.253 1 92.12 90 GLY A C 1
ATOM 754 O O . GLY A 1 90 ? 3.09 2.494 -1.08 1 92.12 90 GLY A O 1
ATOM 755 N N . ILE A 1 91 ? 5.113 2.918 -0.268 1 93.12 91 ILE A N 1
ATOM 756 C CA . ILE A 1 91 ? 4.664 3.012 1.117 1 93.12 91 ILE A CA 1
ATOM 757 C C . ILE A 1 91 ? 3.711 4.191 1.273 1 93.12 91 ILE A C 1
ATOM 759 O O . ILE A 1 91 ? 2.635 4.055 1.859 1 93.12 91 ILE A O 1
ATOM 763 N N . ALA A 1 92 ? 4.066 5.305 0.751 1 95.31 92 ALA A N 1
ATOM 764 C CA . ALA A 1 92 ? 3.213 6.484 0.875 1 95.31 92 ALA A CA 1
ATOM 765 C C . ALA A 1 92 ? 1.856 6.25 0.215 1 95.31 92 ALA A C 1
ATOM 767 O O . ALA A 1 92 ? 0.818 6.621 0.767 1 95.31 92 ALA A O 1
ATOM 768 N N . ARG A 1 93 ? 1.914 5.691 -0.916 1 94 93 ARG A N 1
ATOM 769 C CA . ARG A 1 93 ? 0.674 5.367 -1.613 1 94 93 ARG A CA 1
ATOM 770 C C . ARG A 1 93 ? -0.204 4.449 -0.77 1 94 93 ARG A C 1
ATOM 772 O O . ARG A 1 93 ? -1.412 4.668 -0.656 1 94 93 ARG A O 1
ATOM 779 N N . ALA A 1 94 ? 0.42 3.414 -0.237 1 92.12 94 ALA A N 1
ATOM 780 C CA . ALA A 1 94 ? -0.312 2.467 0.598 1 92.12 94 ALA A CA 1
ATOM 781 C C . ALA A 1 94 ? -0.937 3.166 1.803 1 92.12 94 ALA A C 1
ATOM 783 O O . ALA A 1 94 ? -2.051 2.832 2.213 1 92.12 94 ALA A O 1
ATOM 784 N N . LEU A 1 95 ? -0.234 4.086 2.371 1 94.06 95 LEU A N 1
ATOM 785 C CA . LEU A 1 95 ? -0.773 4.867 3.479 1 94.06 95 LEU A CA 1
ATOM 786 C C . LEU A 1 95 ? -2.029 5.621 3.053 1 94.06 95 LEU A C 1
ATOM 788 O O . LEU A 1 95 ? -3.064 5.539 3.717 1 94.06 95 LEU A O 1
ATOM 792 N N . LEU A 1 96 ? -1.977 6.262 1.92 1 95.38 96 LEU A N 1
ATOM 793 C CA . LEU A 1 96 ? -3.123 7.02 1.429 1 95.38 96 LEU A CA 1
ATOM 794 C C . LEU A 1 96 ? -4.281 6.086 1.08 1 95.38 96 LEU A C 1
ATOM 796 O O . LEU A 1 96 ? -5.441 6.406 1.344 1 95.38 96 LEU A O 1
ATOM 800 N N . ASP A 1 97 ? -3.979 4.969 0.494 1 92.75 97 ASP A N 1
ATOM 801 C CA . ASP A 1 97 ? -5 4.02 0.06 1 92.75 97 ASP A CA 1
ATOM 802 C C . ASP A 1 97 ? -5.836 3.533 1.241 1 92.75 97 ASP A C 1
ATOM 804 O O . ASP A 1 97 ? -7.027 3.246 1.091 1 92.75 97 ASP A O 1
ATOM 808 N N . GLN A 1 98 ? -5.27 3.455 2.404 1 90.5 98 GLN A N 1
ATOM 809 C CA . GLN A 1 98 ? -6 3.033 3.596 1 90.5 98 GLN A CA 1
ATOM 810 C C . GLN A 1 98 ? -7.203 3.934 3.855 1 90.5 98 GLN A C 1
ATOM 812 O O . GLN A 1 98 ? -8.219 3.484 4.387 1 90.5 98 GLN A O 1
ATOM 817 N N . LEU A 1 99 ? -7.098 5.125 3.461 1 92 99 LEU A N 1
ATOM 818 C CA . LEU A 1 99 ? -8.148 6.094 3.752 1 92 99 LEU A CA 1
ATOM 819 C C . LEU A 1 99 ? -9.391 5.828 2.902 1 92 99 LEU A C 1
ATOM 821 O O . LEU A 1 99 ? -1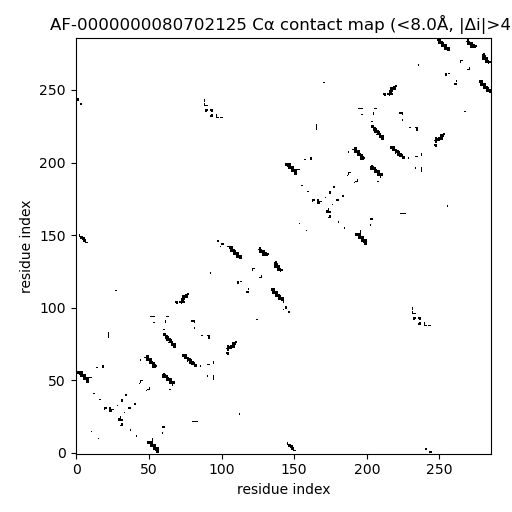0.477 6.301 3.223 1 92 99 LEU A O 1
ATOM 825 N N . LYS A 1 100 ? -9.25 5.113 1.886 1 89.31 100 LYS A N 1
ATOM 826 C CA . LYS A 1 100 ? -10.367 4.789 1 1 89.31 100 LYS A CA 1
ATOM 827 C C . LYS A 1 100 ? -11.352 3.844 1.678 1 89.31 100 LYS A C 1
ATOM 829 O O . LYS A 1 100 ? -12.477 3.67 1.207 1 89.31 100 LYS A O 1
ATOM 834 N N . PHE A 1 101 ? -10.891 3.24 2.746 1 87.75 101 PHE A N 1
ATOM 835 C CA . PHE A 1 101 ? -11.742 2.279 3.439 1 87.75 101 PHE A CA 1
ATOM 836 C C . PHE A 1 101 ? -12.664 2.986 4.426 1 87.75 101 PHE A C 1
ATOM 838 O O . PHE A 1 101 ? -13.578 2.371 4.977 1 87.75 101 PHE A O 1
ATOM 845 N N . PHE A 1 102 ? -12.367 4.234 4.648 1 85.69 102 PHE A N 1
ATOM 846 C CA . PHE A 1 102 ? -13.195 4.984 5.578 1 85.69 102 PHE A CA 1
ATOM 847 C C . PHE A 1 102 ? -14.5 5.41 4.914 1 85.69 102 PHE A C 1
ATOM 849 O O . PHE A 1 102 ? -14.484 6.062 3.869 1 85.69 102 PHE A O 1
ATOM 856 N N . LYS A 1 103 ? -15.562 4.988 5.504 1 84.06 103 LYS A N 1
ATOM 857 C CA . LYS A 1 103 ? -16.891 5.34 4.984 1 84.06 103 LYS A CA 1
ATOM 858 C C . LYS A 1 103 ? -17.344 6.691 5.516 1 84.06 103 LYS A C 1
ATOM 860 O O . LYS A 1 103 ? -16.938 7.105 6.605 1 84.06 103 LYS A O 1
ATOM 865 N N . GLY A 1 104 ? -18.094 7.383 4.781 1 88.81 104 GLY A N 1
ATOM 866 C CA . GLY A 1 104 ? -18.688 8.641 5.23 1 88.81 104 GLY A CA 1
ATOM 867 C C . GLY A 1 104 ? -17.828 9.844 4.887 1 88.81 104 GLY A C 1
ATOM 868 O O . GLY A 1 104 ? -18.141 10.969 5.305 1 88.81 104 GLY A O 1
ATOM 869 N N . TYR A 1 105 ? -16.734 9.562 4.262 1 93.12 105 TYR A N 1
ATOM 870 C CA . TYR A 1 105 ? -15.883 10.664 3.82 1 93.12 105 TYR A CA 1
ATOM 871 C C . TYR A 1 105 ? -15.812 10.719 2.299 1 93.12 105 TYR A C 1
ATOM 873 O O . TYR A 1 105 ? -15.75 9.68 1.635 1 93.12 105 TYR A O 1
ATOM 881 N N . SER A 1 106 ? -15.734 11.898 1.727 1 94.88 106 SER A N 1
ATOM 882 C CA . SER A 1 106 ? -15.836 12.047 0.279 1 94.88 106 SER A CA 1
ATOM 883 C C . SER A 1 106 ? -14.516 12.516 -0.322 1 94.88 106 SER A C 1
ATOM 885 O O . SER A 1 106 ? -14.266 12.32 -1.513 1 94.88 106 SER A O 1
ATOM 887 N N . PHE A 1 107 ? -13.75 13.211 0.555 1 96.44 107 PHE A N 1
ATOM 888 C CA . PHE A 1 107 ? -12.523 13.734 -0.047 1 96.44 107 PHE A CA 1
ATOM 889 C C . PHE A 1 107 ? -11.406 13.805 0.983 1 96.44 107 PHE A C 1
ATOM 891 O O . PHE A 1 107 ? -11.664 13.844 2.188 1 96.44 107 PHE A O 1
ATOM 898 N N . ILE A 1 108 ? -10.234 13.758 0.505 1 97.69 108 ILE A N 1
ATOM 899 C CA . ILE A 1 108 ? -8.992 13.945 1.256 1 97.69 108 ILE A CA 1
ATOM 900 C C . ILE A 1 108 ? -8.344 15.266 0.857 1 97.69 108 ILE A C 1
ATOM 902 O O . ILE A 1 108 ? -8.297 15.609 -0.326 1 97.69 108 ILE A O 1
ATOM 906 N N . ARG A 1 109 ? -7.906 16.031 1.832 1 98.12 109 ARG A N 1
ATOM 907 C CA . ARG A 1 109 ? -7.191 17.266 1.551 1 98.12 109 ARG A CA 1
ATOM 908 C C . ARG A 1 109 ? -5.824 17.281 2.23 1 98.12 109 ARG A C 1
ATOM 910 O O . ARG A 1 109 ? -5.637 16.641 3.266 1 98.12 109 ARG A O 1
ATOM 917 N N . LEU A 1 110 ? -4.949 18 1.656 1 97.75 110 LEU A N 1
ATOM 918 C CA . LEU A 1 110 ? -3.639 18.266 2.236 1 97.75 110 LEU A CA 1
ATOM 919 C C . LEU A 1 110 ? -3.035 19.547 1.662 1 97.75 110 LEU A C 1
ATOM 921 O O . LEU A 1 110 ? -3.574 20.109 0.714 1 97.75 110 LEU A O 1
ATOM 925 N N . GLU A 1 111 ? -2.025 20.016 2.254 1 96.12 111 GLU A N 1
ATOM 926 C CA . GLU A 1 111 ? -1.267 21.156 1.757 1 96.12 111 GLU A CA 1
ATOM 927 C C . GLU A 1 111 ? 0.17 20.766 1.426 1 96.12 111 GLU A C 1
ATOM 929 O O . GLU A 1 111 ? 0.785 19.969 2.145 1 96.12 111 GLU A O 1
ATOM 934 N N . VAL A 1 112 ? 0.623 21.312 0.384 1 94.81 112 VAL A N 1
ATOM 935 C CA . VAL A 1 112 ? 1.985 21.016 -0.047 1 94.81 112 VAL A CA 1
ATOM 936 C C . VAL A 1 112 ? 2.682 22.312 -0.476 1 94.81 112 VAL A C 1
ATOM 938 O O . VAL A 1 112 ? 2.084 23.156 -1.155 1 94.81 112 VAL A O 1
ATOM 941 N N . ILE A 1 113 ? 3.867 22.516 0.076 1 92.88 113 ILE A N 1
ATOM 942 C CA . ILE A 1 113 ? 4.668 23.672 -0.32 1 92.88 113 ILE A CA 1
ATOM 943 C C . ILE A 1 113 ? 4.914 23.641 -1.826 1 92.88 113 ILE A C 1
ATOM 945 O O . ILE A 1 113 ? 5.207 22.578 -2.389 1 92.88 113 ILE A O 1
ATOM 949 N N . LYS A 1 114 ? 4.949 24.875 -2.289 1 89.62 114 LYS A N 1
ATOM 950 C CA . LYS A 1 114 ? 5.18 24.969 -3.727 1 89.62 114 LYS A CA 1
ATOM 951 C C . LYS A 1 114 ? 6.559 24.438 -4.098 1 89.62 114 LYS A C 1
ATOM 953 O O . LYS A 1 114 ? 7.52 24.594 -3.342 1 89.62 114 LYS A O 1
ATOM 958 N N . ASN A 1 115 ? 6.77 23.656 -5.113 1 87.25 115 ASN A N 1
ATOM 959 C CA . ASN A 1 115 ? 8.008 23.109 -5.656 1 87.25 115 ASN A CA 1
ATOM 960 C C . ASN A 1 115 ? 8.43 21.844 -4.91 1 87.25 115 ASN A C 1
ATOM 962 O O . ASN A 1 115 ? 9.57 21.391 -5.047 1 87.25 115 ASN A O 1
ATOM 966 N N . ASN A 1 116 ? 7.676 21.531 -3.914 1 90.31 116 ASN A N 1
ATOM 967 C CA . ASN A 1 116 ? 7.945 20.266 -3.25 1 90.31 116 ASN A CA 1
ATOM 968 C C . ASN A 1 116 ? 7.891 19.094 -4.227 1 90.31 116 ASN A C 1
ATOM 970 O O . ASN A 1 116 ? 6.98 19.016 -5.051 1 90.31 116 ASN A O 1
ATOM 974 N N . GLU A 1 117 ? 8.875 18.25 -4.105 1 88.19 117 GLU A N 1
ATOM 975 C CA . GLU A 1 117 ? 8.945 17.094 -4.988 1 88.19 117 GLU A CA 1
ATOM 976 C C . GLU A 1 117 ? 7.738 16.188 -4.797 1 88.19 117 GLU A C 1
ATOM 978 O O . GLU A 1 117 ? 7.391 15.406 -5.688 1 88.19 117 GLU A O 1
ATOM 983 N N . ALA A 1 118 ? 7.086 16.312 -3.645 1 91.38 118 ALA A N 1
ATOM 984 C CA . ALA A 1 118 ? 5.938 15.461 -3.338 1 91.38 118 ALA A CA 1
ATOM 985 C C . ALA A 1 118 ? 4.746 15.805 -4.227 1 91.38 118 ALA A C 1
ATOM 987 O O . ALA A 1 118 ? 3.799 15.023 -4.336 1 91.38 118 ALA A O 1
ATOM 988 N N . LEU A 1 119 ? 4.816 16.969 -4.863 1 93.38 119 LEU A N 1
ATOM 989 C CA . LEU A 1 119 ? 3.725 17.391 -5.734 1 93.38 119 LEU A CA 1
ATOM 990 C C . LEU A 1 119 ? 3.48 16.359 -6.84 1 93.38 119 LEU A C 1
ATOM 992 O O . LEU A 1 119 ? 2.33 16.031 -7.145 1 93.38 119 LEU A O 1
ATOM 996 N N . PHE A 1 120 ? 4.5 15.93 -7.438 1 92.81 120 PHE A N 1
ATOM 997 C CA . PHE A 1 120 ? 4.391 14.938 -8.508 1 92.81 120 PHE A CA 1
ATOM 998 C C . PHE A 1 120 ? 3.703 13.68 -8 1 92.81 120 PHE A C 1
ATOM 1000 O O . PHE A 1 120 ? 2.824 13.133 -8.68 1 92.81 120 PHE A O 1
ATOM 1007 N N . PHE A 1 121 ? 4.121 13.297 -6.848 1 94.44 121 PHE A N 1
ATOM 1008 C CA . PHE A 1 121 ? 3.527 12.117 -6.23 1 94.44 121 PHE A CA 1
ATOM 1009 C C . PHE A 1 121 ? 2.025 12.297 -6.047 1 94.44 121 PHE A C 1
ATOM 1011 O O . PHE A 1 121 ? 1.239 11.422 -6.406 1 94.44 121 PHE A O 1
ATOM 1018 N N . TYR A 1 122 ? 1.6 13.406 -5.484 1 97.06 122 TYR A N 1
ATOM 1019 C CA . TYR A 1 122 ? 0.192 13.656 -5.199 1 97.06 122 TYR A CA 1
ATOM 1020 C C . TYR A 1 122 ? -0.617 13.742 -6.488 1 97.06 122 TYR A C 1
ATOM 1022 O O . TYR A 1 122 ? -1.73 13.219 -6.566 1 97.06 122 TYR A O 1
ATOM 1030 N N . ARG A 1 123 ? -0.01 14.367 -7.465 1 95.62 123 ARG A N 1
ATOM 1031 C CA . ARG A 1 123 ? -0.688 14.445 -8.758 1 95.62 123 ARG A CA 1
ATOM 1032 C C . ARG A 1 123 ? -0.879 13.055 -9.359 1 95.62 123 ARG A C 1
ATOM 1034 O O . ARG A 1 123 ? -1.964 12.727 -9.844 1 95.62 123 ARG A O 1
ATOM 1041 N N . LYS A 1 124 ? 0.127 12.273 -9.328 1 93.06 124 LYS A N 1
ATOM 1042 C CA . LYS A 1 124 ? 0.056 10.914 -9.844 1 93.06 124 LYS A CA 1
ATOM 1043 C C . LYS A 1 124 ? -0.977 10.086 -9.086 1 93.06 124 LYS A C 1
ATOM 1045 O O . LYS A 1 124 ? -1.651 9.234 -9.664 1 93.06 124 LYS A O 1
ATOM 1050 N N . TYR A 1 125 ? -1.093 10.344 -7.801 1 94.06 125 TYR A N 1
ATOM 1051 C CA . TYR A 1 125 ? -2.078 9.656 -6.973 1 94.06 125 TYR A CA 1
ATOM 1052 C C . TYR A 1 125 ? -3.494 10.07 -7.352 1 94.06 125 TYR A C 1
ATOM 1054 O O . TYR A 1 125 ? -4.449 9.328 -7.113 1 94.06 125 TYR A O 1
ATOM 1062 N N . GLY A 1 126 ? -3.662 11.289 -7.887 1 95.69 126 GLY A N 1
ATOM 1063 C CA . GLY A 1 126 ? -4.973 11.734 -8.328 1 95.69 126 GLY A CA 1
ATOM 1064 C C . GLY A 1 126 ? -5.445 13 -7.633 1 95.69 126 GLY A C 1
ATOM 1065 O O . GLY A 1 126 ? -6.57 13.453 -7.848 1 95.69 126 GLY A O 1
ATOM 1066 N N . PHE A 1 127 ? -4.539 13.562 -6.785 1 97.88 127 PHE A N 1
ATOM 1067 C CA . PHE A 1 127 ? -4.883 14.844 -6.176 1 97.88 127 PHE A CA 1
ATOM 1068 C C . PHE A 1 127 ? -4.91 15.953 -7.219 1 97.88 127 PHE A C 1
ATOM 1070 O O . PHE A 1 127 ? -4.137 15.93 -8.18 1 97.88 127 PHE A O 1
ATOM 1077 N N . VAL A 1 128 ? -5.758 16.906 -6.953 1 97.69 128 VAL A N 1
ATOM 1078 C CA . VAL A 1 128 ? -5.82 18.094 -7.801 1 97.69 128 VAL A CA 1
ATOM 1079 C C . VAL A 1 128 ? -5.664 19.359 -6.949 1 97.69 128 VAL A C 1
ATOM 1081 O O . VAL A 1 128 ? -6.008 19.344 -5.762 1 97.69 128 VAL A O 1
ATOM 1084 N N . ILE A 1 129 ? -5.152 20.406 -7.535 1 97 129 ILE A N 1
ATOM 1085 C CA . ILE A 1 129 ? -5 21.672 -6.812 1 97 129 ILE A CA 1
ATOM 1086 C C . ILE A 1 129 ? -6.367 22.328 -6.641 1 97 129 ILE A C 1
ATOM 1088 O O . ILE A 1 129 ? -7.055 22.609 -7.625 1 97 129 ILE A O 1
ATOM 1092 N N . GLU A 1 130 ? -6.723 22.516 -5.473 1 97.31 130 GLU A N 1
ATOM 1093 C CA . GLU A 1 130 ? -7.992 23.172 -5.168 1 97.31 130 GLU A CA 1
ATOM 1094 C C . GLU A 1 130 ? -7.801 24.672 -4.945 1 97.31 130 GLU A C 1
ATOM 1096 O O . GLU A 1 130 ? -8.656 25.469 -5.324 1 97.31 130 GLU A O 1
ATOM 1101 N N . GLU A 1 131 ? -6.754 25.047 -4.273 1 97.19 131 GLU A N 1
ATOM 1102 C CA . GLU A 1 131 ? -6.457 26.438 -3.98 1 97.19 131 GLU A CA 1
ATOM 1103 C C . GLU A 1 131 ? -4.965 26.719 -4.098 1 97.19 131 GLU A C 1
ATOM 1105 O O . GLU A 1 131 ? -4.137 25.922 -3.662 1 97.19 131 GLU A O 1
ATOM 1110 N N . ASN A 1 132 ? -4.645 27.766 -4.84 1 95.19 132 ASN A N 1
ATOM 1111 C CA . ASN A 1 132 ? -3.287 28.312 -4.906 1 95.19 132 ASN A CA 1
ATOM 1112 C C . ASN A 1 132 ? -3.047 29.359 -3.832 1 95.19 132 ASN A C 1
ATOM 1114 O O . ASN A 1 132 ? -3.547 30.484 -3.938 1 95.19 132 ASN A O 1
ATOM 1118 N N . ARG A 1 133 ? -2.33 28.938 -2.83 1 93.12 133 ARG A N 1
ATOM 1119 C CA . ARG A 1 133 ? -2.027 29.844 -1.735 1 93.12 133 ARG A CA 1
ATOM 1120 C C . ARG A 1 133 ? -0.617 30.406 -1.869 1 93.12 133 ARG A C 1
ATOM 1122 O O . ARG A 1 133 ? 0.072 30.141 -2.855 1 93.12 133 ARG A O 1
ATOM 1129 N N . ASN A 1 134 ? -0.271 31.375 -1.15 1 88.81 134 ASN A N 1
ATOM 1130 C CA . ASN A 1 134 ? 1 32.062 -1.315 1 88.81 134 ASN A CA 1
ATOM 1131 C C . ASN A 1 134 ? 2.16 31.094 -1.479 1 88.81 134 ASN A C 1
ATOM 1133 O O . ASN A 1 134 ? 2.828 31.078 -2.516 1 88.81 134 ASN A O 1
ATOM 1137 N N . ASN A 1 135 ? 2.465 30.25 -0.585 1 92.19 135 ASN A N 1
ATOM 1138 C CA . ASN A 1 135 ? 3.631 29.391 -0.672 1 92.19 135 ASN A CA 1
ATOM 1139 C C . ASN A 1 135 ? 3.229 27.906 -0.674 1 92.19 135 ASN A C 1
ATOM 1141 O O . ASN A 1 135 ? 4.09 27.031 -0.688 1 92.19 135 ASN A O 1
ATOM 1145 N N . LYS A 1 136 ? 1.876 27.672 -0.726 1 95.12 136 LYS A N 1
ATOM 1146 C CA . LYS A 1 136 ? 1.386 26.297 -0.656 1 95.12 136 LYS A CA 1
ATOM 1147 C C . LYS A 1 136 ? 0.206 26.094 -1.601 1 95.12 136 LYS A C 1
ATOM 1149 O O . LYS A 1 136 ? -0.46 27.047 -1.995 1 95.12 136 LYS A O 1
ATOM 1154 N N . TYR A 1 137 ? 0.067 24.891 -2.029 1 96.81 137 TYR A N 1
ATOM 1155 C CA . TYR A 1 137 ? -1.164 24.469 -2.686 1 96.81 137 TYR A CA 1
ATOM 1156 C C . TYR A 1 137 ? -2.049 23.672 -1.724 1 96.81 137 TYR A C 1
ATOM 1158 O O . TYR A 1 137 ? -1.56 22.844 -0.965 1 96.81 137 TYR A O 1
ATOM 1166 N N . LEU A 1 138 ? -3.26 24.016 -1.653 1 97.69 138 LEU A N 1
ATOM 1167 C CA . LEU A 1 138 ? -4.246 23.109 -1.091 1 97.69 138 LEU A CA 1
ATOM 1168 C C . LEU A 1 138 ? -4.707 22.094 -2.135 1 97.69 138 LEU A C 1
ATOM 1170 O O . LEU A 1 138 ? -5.195 22.469 -3.201 1 97.69 138 LEU A O 1
ATOM 1174 N N . MET A 1 139 ? -4.523 20.859 -1.83 1 98.06 139 MET A N 1
ATOM 1175 C CA . MET A 1 139 ? -4.879 19.828 -2.797 1 98.06 139 MET A CA 1
ATOM 1176 C C . MET A 1 139 ? -6.023 18.969 -2.273 1 98.06 139 MET A C 1
ATOM 1178 O O . MET A 1 139 ? -6.23 18.859 -1.063 1 98.06 139 MET A O 1
ATOM 1182 N N . LYS A 1 140 ? -6.695 18.406 -3.199 1 97.94 140 LYS A N 1
ATOM 1183 C CA . LYS A 1 140 ? -7.883 17.609 -2.875 1 97.94 140 LYS A CA 1
ATOM 1184 C C . LYS A 1 140 ? -7.938 16.344 -3.705 1 97.94 140 LYS A C 1
ATOM 1186 O O . LYS A 1 140 ? -7.57 16.344 -4.883 1 97.94 140 LYS A O 1
ATOM 1191 N N . TYR A 1 141 ? -8.289 15.281 -3.1 1 97.56 141 TYR A N 1
ATOM 1192 C CA . TYR A 1 141 ? -8.531 14 -3.756 1 97.56 141 TYR A CA 1
ATOM 1193 C C . TYR A 1 141 ? -9.914 13.453 -3.4 1 97.56 141 TYR A C 1
ATOM 1195 O O . TYR A 1 141 ? -10.258 13.344 -2.221 1 97.56 141 TYR A O 1
ATOM 1203 N N . SER A 1 142 ? -10.75 13.055 -4.395 1 95 142 SER A N 1
ATOM 1204 C CA . SER A 1 142 ? -12.086 12.516 -4.172 1 95 142 SER A CA 1
ATOM 1205 C C . SER A 1 142 ? -12.039 11 -3.986 1 95 142 SER A C 1
ATOM 1207 O O . SER A 1 142 ? -11.461 10.289 -4.805 1 95 142 SER A O 1
ATOM 1209 N N . ILE A 1 143 ? -12.617 10.562 -2.832 1 88.56 143 ILE A N 1
ATOM 1210 C CA . ILE A 1 143 ? -12.562 9.125 -2.582 1 88.56 143 ILE A CA 1
ATOM 1211 C C . ILE A 1 143 ? -13.953 8.516 -2.789 1 88.56 143 ILE A C 1
ATOM 1213 O O . ILE A 1 143 ? -14.969 9.195 -2.631 1 88.56 143 ILE A O 1
ATOM 1217 N N . MET B 1 1 ? -13.203 1.329 14.062 1 56.84 1 MET B N 1
ATOM 1218 C CA . MET B 1 1 ? -12.102 1.857 13.266 1 56.84 1 MET B CA 1
ATOM 1219 C C . MET B 1 1 ? -11.484 0.767 12.398 1 56.84 1 MET B C 1
ATOM 1221 O O . MET B 1 1 ? -11.258 -0.352 12.867 1 56.84 1 MET B O 1
ATOM 1225 N N . ILE B 1 2 ? -11.492 0.933 11.055 1 66.38 2 ILE B N 1
ATOM 1226 C CA . ILE B 1 2 ? -11.016 -0.079 10.125 1 66.38 2 ILE B CA 1
ATOM 1227 C C . ILE B 1 2 ? -9.5 -0.198 10.219 1 66.38 2 ILE B C 1
ATOM 1229 O O . ILE B 1 2 ? -8.789 0.806 10.156 1 66.38 2 ILE B O 1
ATOM 1233 N N . THR B 1 3 ? -9.086 -1.389 10.719 1 75.31 3 THR B N 1
ATOM 1234 C CA . THR B 1 3 ? -7.648 -1.633 10.82 1 75.31 3 THR B CA 1
ATOM 1235 C C . THR B 1 3 ? -7.172 -2.521 9.672 1 75.31 3 THR B C 1
ATOM 1237 O O . THR B 1 3 ? -7.641 -3.65 9.523 1 75.31 3 THR B O 1
ATOM 1240 N N . LEU B 1 4 ? -6.469 -1.914 8.82 1 83.56 4 LEU B N 1
ATOM 1241 C CA . LEU B 1 4 ? -5.82 -2.691 7.773 1 83.56 4 LEU B CA 1
ATOM 1242 C C . LEU B 1 4 ? -4.445 -3.174 8.219 1 83.56 4 LEU B C 1
ATOM 1244 O O . LEU B 1 4 ? -3.646 -2.391 8.742 1 83.56 4 LEU B O 1
ATOM 1248 N N . ARG B 1 5 ? -4.223 -4.469 8.156 1 85.62 5 ARG B N 1
ATOM 1249 C CA . ARG B 1 5 ? -2.941 -5.051 8.531 1 85.62 5 ARG B CA 1
ATOM 1250 C C . ARG B 1 5 ? -2.348 -5.859 7.383 1 85.62 5 ARG B C 1
ATOM 1252 O O . ARG B 1 5 ? -3.057 -6.621 6.719 1 85.62 5 ARG B O 1
ATOM 1259 N N . TYR B 1 6 ? -1.125 -5.668 7.133 1 88.62 6 TYR B N 1
ATOM 1260 C CA . TYR B 1 6 ? -0.352 -6.504 6.223 1 88.62 6 TYR B CA 1
ATOM 1261 C C . TYR B 1 6 ? 0.548 -7.465 6.992 1 88.62 6 TYR B C 1
ATOM 1263 O O . TYR B 1 6 ? 1.339 -7.039 7.84 1 88.62 6 TYR B O 1
ATOM 1271 N N . THR B 1 7 ? 0.376 -8.734 6.727 1 88.12 7 THR B N 1
ATOM 1272 C CA . THR B 1 7 ? 1.175 -9.734 7.422 1 88.12 7 THR B CA 1
ATOM 1273 C C . THR B 1 7 ? 1.764 -10.742 6.434 1 88.12 7 THR B C 1
ATOM 1275 O O . THR B 1 7 ? 1.416 -10.734 5.25 1 88.12 7 THR B O 1
ATOM 1278 N N . VAL B 1 8 ? 2.686 -11.539 6.93 1 91 8 VAL B N 1
ATOM 1279 C CA . VAL B 1 8 ? 3.287 -12.617 6.148 1 91 8 VAL B CA 1
ATOM 1280 C C . VAL B 1 8 ? 3.176 -13.938 6.918 1 91 8 VAL B C 1
ATOM 1282 O O . VAL B 1 8 ? 3.621 -14.031 8.062 1 91 8 VAL B O 1
ATOM 1285 N N . ASP B 1 9 ? 2.539 -14.891 6.367 1 93.56 9 ASP B N 1
ATOM 1286 C CA . ASP B 1 9 ? 2.482 -16.266 6.844 1 93.56 9 ASP B CA 1
ATOM 1287 C C . ASP B 1 9 ? 1.762 -16.359 8.188 1 93.56 9 ASP B C 1
ATOM 1289 O O . ASP B 1 9 ? 2.125 -17.172 9.039 1 93.56 9 ASP B O 1
ATOM 1293 N N . GLU B 1 10 ? 0.867 -15.516 8.406 1 91.31 10 GLU B N 1
ATOM 1294 C CA . GLU B 1 10 ? 0.159 -15.516 9.688 1 91.31 10 GLU B CA 1
ATOM 1295 C C . GLU B 1 10 ? -1.147 -16.297 9.586 1 91.31 10 GLU B C 1
ATOM 1297 O O . GLU B 1 10 ? -1.568 -16.938 10.555 1 91.31 10 GLU B O 1
ATOM 1302 N N . ALA B 1 11 ? -1.828 -16.281 8.484 1 94.75 11 ALA B N 1
ATOM 1303 C CA . ALA B 1 11 ? -3.127 -16.922 8.328 1 94.75 11 ALA B CA 1
ATOM 1304 C C . ALA B 1 11 ? -3.016 -18.438 8.508 1 94.75 11 ALA B C 1
ATOM 1306 O O . ALA B 1 11 ? -2.043 -19.062 8.062 1 94.75 11 ALA B O 1
ATOM 1307 N N . SER B 1 12 ? -3.994 -19.047 9.125 1 94.94 12 SER B N 1
ATOM 1308 C CA . SER B 1 12 ? -4.074 -20.5 9.172 1 94.94 12 SER B CA 1
ATOM 1309 C C . SER B 1 12 ? -4.43 -21.078 7.801 1 94.94 12 SER B C 1
ATOM 1311 O O . SER B 1 12 ? -4.941 -20.359 6.934 1 94.94 12 SER B O 1
ATOM 1313 N N . LEU B 1 13 ? -4.129 -22.344 7.668 1 94.88 13 LEU B N 1
ATOM 1314 C CA . LEU B 1 13 ? -4.465 -23 6.406 1 94.88 13 LEU B CA 1
ATOM 1315 C C . LEU B 1 13 ? -5.965 -22.922 6.133 1 94.88 13 LEU B C 1
ATOM 1317 O O . LEU B 1 13 ? -6.383 -22.734 4.988 1 94.88 13 LEU B O 1
ATOM 1321 N N . LEU B 1 14 ? -6.73 -23.016 7.145 1 95.62 14 LEU B N 1
ATOM 1322 C CA . LEU B 1 14 ? -8.18 -22.922 7.004 1 95.62 14 LEU B CA 1
ATOM 1323 C C . LEU B 1 14 ? -8.594 -21.547 6.508 1 95.62 14 LEU B C 1
ATOM 1325 O O . LEU B 1 14 ? -9.461 -21.422 5.645 1 95.62 14 LEU B O 1
ATOM 1329 N N . GLN B 1 15 ? -8.047 -20.531 7.051 1 96.75 15 GLN B N 1
ATOM 1330 C CA . GLN B 1 15 ? -8.336 -19.172 6.625 1 96.75 15 GLN B CA 1
ATOM 1331 C C . GLN B 1 15 ? -7.953 -18.953 5.164 1 96.75 15 GLN B C 1
ATOM 1333 O O . GLN B 1 15 ? -8.695 -18.328 4.41 1 96.75 15 GLN B O 1
ATOM 1338 N N . VAL B 1 16 ? -6.824 -19.5 4.809 1 97.75 16 VAL B N 1
ATOM 1339 C CA . VAL B 1 16 ? -6.355 -19.391 3.43 1 97.75 16 VAL B CA 1
ATOM 1340 C C . VAL B 1 16 ? -7.312 -20.125 2.496 1 97.75 16 VAL B C 1
ATOM 1342 O O . VAL B 1 16 ? -7.719 -19.578 1.462 1 97.75 16 VAL B O 1
ATOM 1345 N N . LYS B 1 17 ? -7.676 -21.312 2.885 1 96.75 17 LYS B N 1
ATOM 1346 C CA . LYS B 1 17 ? -8.602 -22.109 2.088 1 96.75 17 LYS B CA 1
ATOM 1347 C C . LYS B 1 17 ? -9.93 -21.391 1.905 1 96.75 17 LYS B C 1
ATOM 1349 O O . LYS B 1 17 ? -10.461 -21.312 0.794 1 96.75 17 LYS B O 1
ATOM 1354 N N . LYS B 1 18 ? -10.461 -20.859 2.949 1 97 18 LYS B N 1
ATOM 1355 C CA . LYS B 1 18 ? -11.727 -20.125 2.9 1 97 18 LYS B CA 1
ATOM 1356 C C . LYS B 1 18 ? -11.633 -18.938 1.955 1 97 18 LYS B C 1
ATOM 1358 O O . LYS B 1 18 ? -12.562 -18.672 1.181 1 97 18 LYS B O 1
ATOM 1363 N N . TYR B 1 19 ? -10.578 -18.25 2.068 1 98.19 19 TYR B N 1
ATOM 1364 C CA . TYR B 1 19 ? -10.383 -17.094 1.2 1 98.19 19 TYR B CA 1
ATOM 1365 C C . TYR B 1 19 ? -10.352 -17.516 -0.265 1 98.19 19 TYR B C 1
ATOM 1367 O O . TYR B 1 19 ? -11.023 -16.906 -1.104 1 98.19 19 TYR B O 1
ATOM 1375 N N . ILE B 1 20 ? -9.562 -18.562 -0.559 1 97.62 20 ILE B N 1
ATOM 1376 C CA . ILE B 1 20 ? -9.398 -19.016 -1.936 1 97.62 20 ILE B CA 1
ATOM 1377 C C . ILE B 1 20 ? -10.75 -19.469 -2.484 1 97.62 20 ILE B C 1
ATOM 1379 O O . ILE B 1 20 ? -11.109 -19.141 -3.621 1 97.62 20 ILE B O 1
ATOM 1383 N N . CYS B 1 21 ? -11.484 -20.172 -1.714 1 96.81 21 CYS B N 1
ATOM 1384 C CA . CYS B 1 21 ? -12.805 -20.641 -2.141 1 96.81 21 CYS B CA 1
ATOM 1385 C C . CYS B 1 21 ? -13.719 -19.453 -2.447 1 96.81 21 CYS B C 1
ATOM 1387 O O . CYS B 1 21 ? -14.5 -19.5 -3.402 1 96.81 21 CYS B O 1
ATOM 1389 N N . LYS B 1 22 ? -13.594 -18.453 -1.656 1 97.19 22 LYS B N 1
ATOM 1390 C CA . LYS B 1 22 ? -14.43 -17.266 -1.831 1 97.19 22 LYS B CA 1
ATOM 1391 C C . LYS B 1 22 ? -14.109 -16.562 -3.143 1 97.19 22 LYS B C 1
ATOM 1393 O O . LYS B 1 22 ? -15.008 -16.078 -3.828 1 97.19 22 LYS B O 1
ATOM 1398 N N . VAL B 1 23 ? -12.82 -16.562 -3.502 1 97.25 23 VAL B N 1
ATOM 1399 C CA . VAL B 1 23 ? -12.43 -15.68 -4.598 1 97.25 23 VAL B CA 1
ATOM 1400 C C . VAL B 1 23 ? -12.18 -16.516 -5.855 1 97.25 23 VAL B C 1
ATOM 1402 O O . VAL B 1 23 ? -11.859 -15.961 -6.914 1 97.25 23 VAL B O 1
ATOM 1405 N N . SER B 1 24 ? -12.258 -17.828 -5.789 1 96.38 24 SER B N 1
ATOM 1406 C CA . SER B 1 24 ? -11.883 -18.734 -6.875 1 96.38 24 SER B CA 1
ATOM 1407 C C . SER B 1 24 ? -12.57 -18.344 -8.18 1 96.38 24 SER B C 1
ATOM 1409 O O . SER B 1 24 ? -11.945 -18.344 -9.242 1 96.38 24 SER B O 1
ATOM 1411 N N . ASN B 1 25 ? -13.75 -17.906 -8.172 1 94.75 25 ASN B N 1
ATOM 1412 C CA . ASN B 1 25 ? -14.547 -17.641 -9.367 1 94.75 25 ASN B CA 1
ATOM 1413 C C . ASN B 1 25 ? -14.188 -16.312 -10 1 94.75 25 ASN B C 1
ATOM 1415 O O . ASN B 1 25 ? -14.648 -15.992 -11.102 1 94.75 25 ASN B O 1
ATOM 1419 N N . ASP B 1 26 ? -13.383 -15.555 -9.297 1 93 26 ASP B N 1
ATO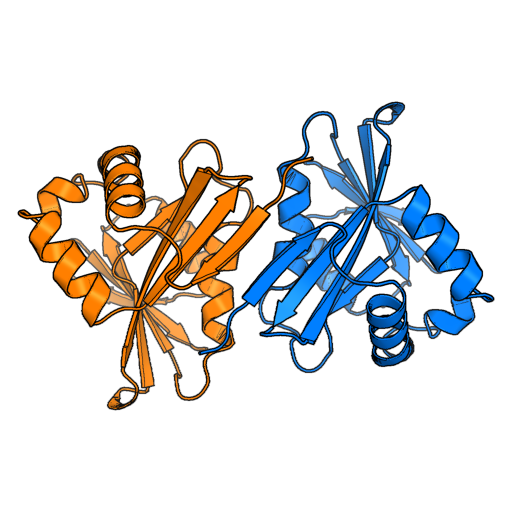M 1420 C CA . ASP B 1 26 ? -12.898 -14.32 -9.898 1 93 26 ASP B CA 1
ATOM 1421 C C . ASP B 1 26 ? -11.859 -14.609 -10.977 1 93 26 ASP B C 1
ATOM 1423 O O . ASP B 1 26 ? -11.516 -13.727 -11.766 1 93 26 ASP B O 1
ATOM 1427 N N . PHE B 1 27 ? -11.406 -15.797 -10.984 1 91.56 27 PHE B N 1
ATOM 1428 C CA . PHE B 1 27 ? -10.453 -16.234 -12 1 91.56 27 PHE B CA 1
ATOM 1429 C C . PHE B 1 27 ? -11.172 -16.969 -13.133 1 91.56 27 PHE B C 1
ATOM 1431 O O . PHE B 1 27 ? -12.242 -17.547 -12.922 1 91.56 27 PHE B O 1
ATOM 1438 N N . ASN B 1 28 ? -10.562 -16.828 -14.266 1 88.62 28 ASN B N 1
ATOM 1439 C CA . ASN B 1 28 ? -11.086 -17.562 -15.414 1 88.62 28 ASN B CA 1
ATOM 1440 C C . ASN B 1 28 ? -9.984 -18.344 -16.125 1 88.62 28 ASN B C 1
ATOM 1442 O O . ASN B 1 28 ? -9.141 -17.766 -16.812 1 88.62 28 ASN B O 1
ATOM 1446 N N . PRO B 1 29 ? -10.109 -19.656 -16 1 89.75 29 PRO B N 1
ATOM 1447 C CA . PRO B 1 29 ? -11.062 -20.469 -15.227 1 89.75 29 PRO B CA 1
ATOM 1448 C C . PRO B 1 29 ? -10.898 -20.297 -13.719 1 89.75 29 PRO B C 1
ATOM 1450 O O . PRO B 1 29 ? -9.922 -19.688 -13.273 1 89.75 29 PRO B O 1
ATOM 1453 N N . PRO B 1 30 ? -11.953 -20.844 -12.938 1 93.81 30 PRO B N 1
ATOM 1454 C CA . PRO B 1 30 ? -11.828 -20.734 -11.484 1 93.81 30 PRO B CA 1
ATOM 1455 C C . PRO B 1 30 ? -10.523 -21.328 -10.953 1 93.81 30 PRO B C 1
ATOM 1457 O O . PRO B 1 30 ? -10.07 -22.359 -11.445 1 93.81 30 PRO B O 1
ATOM 1460 N N . PHE B 1 31 ? -9.945 -20.688 -10 1 94.25 31 PHE B N 1
ATOM 1461 C CA . PHE B 1 31 ? -8.625 -21.062 -9.508 1 94.25 31 PHE B CA 1
ATOM 1462 C C . PHE B 1 31 ? -8.617 -22.484 -8.977 1 94.25 31 PHE B C 1
ATOM 1464 O O . PHE B 1 31 ? -7.695 -23.25 -9.25 1 94.25 31 PHE B O 1
ATOM 1471 N N . ILE B 1 32 ? -9.625 -22.859 -8.219 1 93.94 32 ILE B N 1
ATOM 1472 C CA . ILE B 1 32 ? -9.672 -24.172 -7.582 1 93.94 32 ILE B CA 1
ATOM 1473 C C . ILE B 1 32 ? -9.719 -25.266 -8.641 1 93.94 32 ILE B C 1
ATOM 1475 O O . ILE B 1 32 ? -9.203 -26.359 -8.438 1 93.94 32 ILE B O 1
ATOM 1479 N N . GLU B 1 33 ? -10.328 -24.938 -9.781 1 92.25 33 GLU B N 1
ATOM 1480 C CA . GLU B 1 33 ? -10.383 -25.906 -10.875 1 92.25 33 GLU B CA 1
ATOM 1481 C C . GLU B 1 33 ? -9.023 -26.062 -11.547 1 92.25 33 GLU B C 1
ATOM 1483 O O . GLU B 1 33 ? -8.695 -27.125 -12.07 1 92.25 33 GLU B O 1
ATOM 1488 N N . GLU B 1 34 ? -8.273 -25 -11.539 1 90.44 34 GLU B N 1
ATOM 1489 C CA . GLU B 1 34 ? -6.961 -25 -12.164 1 90.44 34 GLU B CA 1
ATOM 1490 C C . GLU B 1 34 ? -5.957 -25.812 -11.344 1 90.44 34 GLU B C 1
ATOM 1492 O O . GLU B 1 34 ? -5.082 -26.469 -11.898 1 90.44 34 GLU B O 1
ATOM 1497 N N . VAL B 1 35 ? -5.973 -25.781 -10.078 1 92.38 35 VAL B N 1
ATOM 1498 C CA . VAL B 1 35 ? -4.984 -26.453 -9.234 1 92.38 35 VAL B CA 1
ATOM 1499 C C . VAL B 1 35 ? -5.391 -27.906 -9.016 1 92.38 35 VAL B C 1
ATOM 1501 O O . VAL B 1 35 ? -4.555 -28.75 -8.68 1 92.38 35 VAL B O 1
ATOM 1504 N N . LYS B 1 36 ? -6.598 -28.406 -9.258 1 87.94 36 LYS B N 1
ATOM 1505 C CA . LYS B 1 36 ? -7.152 -29.766 -9.211 1 87.94 36 LYS B CA 1
ATOM 1506 C C . LYS B 1 36 ? -7.297 -30.25 -7.773 1 87.94 36 LYS B C 1
ATOM 1508 O O . LYS B 1 36 ? -8.344 -30.781 -7.398 1 87.94 36 LYS B O 1
ATOM 1513 N N . ASP B 1 37 ? -6.25 -30.094 -6.957 1 94.56 37 ASP B N 1
ATOM 1514 C CA . ASP B 1 37 ? -6.266 -30.438 -5.543 1 94.56 37 ASP B CA 1
ATOM 1515 C C . ASP B 1 37 ? -5.777 -29.281 -4.68 1 94.56 37 ASP B C 1
ATOM 1517 O O . ASP B 1 37 ? -4.57 -29.109 -4.48 1 94.56 37 ASP B O 1
ATOM 1521 N N . LEU B 1 38 ? -6.727 -28.594 -4.094 1 95.12 38 LEU B N 1
ATOM 1522 C CA . LEU B 1 38 ? -6.422 -27.359 -3.352 1 95.12 38 LEU B CA 1
ATOM 1523 C C . LEU B 1 38 ? -5.57 -27.672 -2.127 1 95.12 38 LEU B C 1
ATOM 1525 O O . LEU B 1 38 ? -4.641 -26.922 -1.81 1 95.12 38 LEU B O 1
ATOM 1529 N N . ASP B 1 39 ? -5.891 -28.75 -1.444 1 94.94 39 ASP B N 1
ATOM 1530 C CA . ASP B 1 39 ? -5.145 -29.109 -0.241 1 94.94 39 ASP B CA 1
ATOM 1531 C C . ASP B 1 39 ? -3.684 -29.406 -0.57 1 94.94 39 ASP B C 1
ATOM 1533 O O . ASP B 1 39 ? -2.779 -28.953 0.134 1 94.94 39 ASP B O 1
ATOM 1537 N N . MET B 1 40 ? -3.551 -30.172 -1.571 1 94.44 40 MET B N 1
ATOM 1538 C CA . MET B 1 40 ? -2.191 -30.469 -2.006 1 94.44 40 MET B CA 1
ATOM 1539 C C . MET B 1 40 ? -1.462 -29.219 -2.451 1 94.44 40 MET B C 1
ATOM 1541 O O . MET B 1 40 ? -0.281 -29.031 -2.146 1 94.44 40 MET B O 1
ATOM 1545 N N . TYR B 1 41 ? -2.145 -28.406 -3.182 1 96 41 TYR B N 1
ATOM 1546 C CA . TYR B 1 41 ? -1.566 -27.156 -3.652 1 96 41 TYR B CA 1
ATOM 1547 C C . TYR B 1 41 ? -1.129 -26.281 -2.482 1 96 41 TYR B C 1
ATOM 1549 O O . TYR B 1 41 ? -0.012 -25.75 -2.473 1 96 41 TYR B O 1
ATOM 1557 N N . LEU B 1 42 ? -1.942 -26.156 -1.498 1 95.31 42 LEU B N 1
ATOM 1558 C CA . LEU B 1 42 ? -1.661 -25.312 -0.337 1 95.31 42 LEU B CA 1
ATOM 1559 C C . LEU B 1 42 ? -0.502 -25.891 0.475 1 95.31 42 LEU B C 1
ATOM 1561 O O . LEU B 1 42 ? 0.281 -25.125 1.058 1 95.31 42 LEU B O 1
ATOM 1565 N N . ASP B 1 43 ? -0.409 -27.188 0.518 1 94.62 43 ASP B N 1
ATOM 1566 C CA . ASP B 1 43 ? 0.739 -27.812 1.169 1 94.62 43 ASP B CA 1
ATOM 1567 C C . ASP B 1 43 ? 2.047 -27.375 0.511 1 94.62 43 ASP B C 1
ATOM 1569 O O . ASP B 1 43 ? 3.023 -27.078 1.199 1 94.62 43 ASP B O 1
ATOM 1573 N N . LYS B 1 44 ? 2.008 -27.406 -0.747 1 94.44 44 LYS B N 1
ATOM 1574 C CA . LYS B 1 44 ? 3.178 -26.953 -1.494 1 94.44 44 LYS B CA 1
ATOM 1575 C C . LYS B 1 44 ? 3.49 -25.484 -1.203 1 94.44 44 LYS B C 1
ATOM 1577 O O . LYS B 1 44 ? 4.648 -25.125 -0.975 1 94.44 44 LYS B O 1
ATOM 1582 N N . ILE B 1 45 ? 2.504 -24.688 -1.196 1 95.19 45 ILE B N 1
ATOM 1583 C CA . ILE B 1 45 ? 2.668 -23.25 -0.959 1 95.19 45 ILE B CA 1
ATOM 1584 C C . ILE B 1 45 ? 3.244 -23.031 0.437 1 95.19 45 ILE B C 1
ATOM 1586 O O . ILE B 1 45 ? 4.184 -22.25 0.607 1 95.19 45 ILE B O 1
ATOM 1590 N N . CYS B 1 46 ? 2.695 -23.656 1.404 1 93 46 CYS B N 1
ATOM 1591 C CA . CYS B 1 46 ? 3.121 -23.484 2.789 1 93 46 CYS B CA 1
ATOM 1592 C C . CYS B 1 46 ? 4.586 -23.875 2.959 1 93 46 CYS B C 1
ATOM 1594 O O . CYS B 1 46 ? 5.293 -23.297 3.787 1 93 46 CYS B O 1
ATOM 1596 N N . SER B 1 47 ? 5.031 -24.719 2.123 1 93.94 47 SER B N 1
ATOM 1597 C CA . SER B 1 47 ? 6.395 -25.219 2.285 1 93.94 47 SER B CA 1
ATOM 1598 C C . SER B 1 47 ? 7.375 -24.453 1.407 1 93.94 47 SER B C 1
ATOM 1600 O O . SER B 1 47 ? 8.562 -24.359 1.729 1 93.94 47 SER B O 1
ATOM 1602 N N . LYS B 1 48 ? 6.902 -23.828 0.377 1 95.69 48 LYS B N 1
ATOM 1603 C CA . LYS B 1 48 ? 7.863 -23.359 -0.62 1 95.69 48 LYS B CA 1
ATOM 1604 C C . LYS B 1 48 ? 7.703 -21.875 -0.882 1 95.69 48 LYS B C 1
ATOM 1606 O O . LYS B 1 48 ? 8.602 -21.234 -1.436 1 95.69 48 LYS B O 1
ATOM 1611 N N . ALA B 1 49 ? 6.586 -21.359 -0.548 1 96.56 49 ALA B N 1
ATOM 1612 C CA . ALA B 1 49 ? 6.312 -19.969 -0.896 1 96.56 49 ALA B CA 1
ATOM 1613 C C . ALA B 1 49 ? 6.012 -19.141 0.351 1 96.56 49 ALA B C 1
ATOM 1615 O O . ALA B 1 49 ? 5.734 -19.688 1.419 1 96.56 49 ALA B O 1
ATOM 1616 N N . LYS B 1 50 ? 6.172 -17.906 0.234 1 95.06 50 LYS B N 1
ATOM 1617 C CA . LYS B 1 50 ? 5.68 -16.984 1.243 1 95.06 50 LYS B CA 1
ATOM 1618 C C . LYS B 1 50 ? 4.258 -16.531 0.928 1 95.06 50 LYS B C 1
ATOM 1620 O O . LYS B 1 50 ? 3.898 -16.359 -0.239 1 95.06 50 LYS B O 1
ATOM 1625 N N . ARG B 1 51 ? 3.486 -16.344 1.95 1 96.44 51 ARG B N 1
ATOM 1626 C CA . ARG B 1 51 ? 2.123 -15.844 1.823 1 96.44 51 ARG B CA 1
ATOM 1627 C C . ARG B 1 51 ? 2.018 -14.422 2.363 1 96.44 51 ARG B C 1
ATOM 1629 O O . ARG B 1 51 ? 2.201 -14.188 3.561 1 96.44 51 ARG B O 1
ATOM 1636 N N . PHE B 1 52 ? 1.746 -13.492 1.499 1 94.94 52 PHE B N 1
ATOM 1637 C CA . PHE B 1 52 ? 1.486 -12.109 1.888 1 94.94 52 PHE B CA 1
ATOM 1638 C C . PHE B 1 52 ? -0.009 -11.867 2.043 1 94.94 52 PHE B C 1
ATOM 1640 O O . PHE B 1 52 ? -0.791 -12.164 1.138 1 94.94 52 PHE B O 1
ATOM 1647 N N . GLU B 1 53 ? -0.353 -11.305 3.162 1 94.69 53 GLU B N 1
ATOM 1648 C CA . GLU B 1 53 ? -1.755 -11.266 3.566 1 94.69 53 GLU B CA 1
ATOM 1649 C C . GLU B 1 53 ? -2.188 -9.852 3.92 1 94.69 53 GLU B C 1
ATOM 1651 O O . GLU B 1 53 ? -1.419 -9.086 4.512 1 94.69 53 GLU B O 1
ATOM 1656 N N . VAL B 1 54 ? -3.377 -9.539 3.545 1 93.56 54 VAL B N 1
ATOM 1657 C CA . VAL B 1 54 ? -3.982 -8.273 3.943 1 93.56 54 VAL B CA 1
ATOM 1658 C C . VAL B 1 54 ? -5.262 -8.539 4.734 1 93.56 54 VAL B C 1
ATOM 1660 O O . VAL B 1 54 ? -6.145 -9.266 4.27 1 93.56 54 VAL B O 1
ATOM 1663 N N . TRP B 1 55 ? -5.266 -7.941 5.859 1 92 55 TRP B N 1
ATOM 1664 C CA . TRP B 1 55 ? -6.375 -8.164 6.781 1 92 55 TRP B CA 1
ATOM 1665 C C . TRP B 1 55 ? -7.141 -6.867 7.031 1 92 55 TRP B C 1
ATOM 1667 O O . TRP B 1 55 ? -6.539 -5.801 7.188 1 92 55 TRP B O 1
ATOM 1677 N N . LEU B 1 56 ? -8.375 -6.902 6.934 1 89.62 56 LEU B N 1
ATOM 1678 C CA . LEU B 1 56 ? -9.258 -5.852 7.434 1 89.62 56 LEU B CA 1
ATOM 1679 C C . LEU B 1 56 ? -10.016 -6.324 8.672 1 89.62 56 LEU B C 1
ATOM 1681 O O . LEU B 1 56 ? -10.891 -7.191 8.57 1 89.62 56 LEU B O 1
ATOM 1685 N N . ASP B 1 57 ? -9.461 -5.684 9.812 1 83.81 57 ASP B N 1
ATOM 1686 C CA . ASP B 1 57 ? -9.906 -6.215 11.094 1 83.81 57 ASP B CA 1
ATOM 1687 C C . ASP B 1 57 ? -9.578 -7.703 11.219 1 83.81 57 ASP B C 1
ATOM 1689 O O . ASP B 1 57 ? -8.406 -8.086 11.188 1 83.81 57 ASP B O 1
ATOM 1693 N N . ASN B 1 58 ? -10.32 -8.695 11.117 1 85.69 58 ASN B N 1
ATOM 1694 C CA . ASN B 1 58 ? -10.023 -10.109 11.266 1 85.69 58 ASN B CA 1
ATOM 1695 C C . ASN B 1 58 ? -10.461 -10.906 10.039 1 85.69 58 ASN B C 1
ATOM 1697 O O . ASN B 1 58 ? -10.578 -12.133 10.094 1 85.69 58 ASN B O 1
ATOM 1701 N N . ILE B 1 59 ? -10.609 -10.102 9.047 1 92.25 59 ILE B N 1
ATOM 1702 C CA . ILE B 1 59 ? -11.039 -10.758 7.812 1 92.25 59 ILE B CA 1
ATOM 1703 C C . ILE B 1 59 ? -9.922 -10.672 6.77 1 92.25 59 ILE B C 1
ATOM 1705 O O . ILE B 1 59 ? -9.414 -9.586 6.484 1 92.25 59 ILE B O 1
ATOM 1709 N N . LEU B 1 60 ? -9.516 -11.773 6.27 1 96.56 60 LEU B N 1
ATOM 1710 C CA . LEU B 1 60 ? -8.555 -11.812 5.176 1 96.56 60 LEU B CA 1
ATOM 1711 C C . LEU B 1 60 ? -9.18 -11.312 3.881 1 96.56 60 LEU B C 1
ATOM 1713 O O . LEU B 1 60 ? -10.117 -11.922 3.361 1 96.56 60 LEU B O 1
ATOM 1717 N N . ILE B 1 61 ? -8.656 -10.188 3.324 1 96.38 61 ILE B N 1
ATOM 1718 C CA . ILE B 1 61 ? -9.32 -9.578 2.18 1 96.38 61 ILE B CA 1
ATOM 1719 C C . ILE B 1 61 ? -8.375 -9.539 0.986 1 96.38 61 ILE B C 1
ATOM 1721 O O . ILE B 1 61 ? -8.766 -9.164 -0.118 1 96.38 61 ILE B O 1
ATOM 1725 N N . GLY B 1 62 ? -7.156 -9.875 1.145 1 97.38 62 GLY B N 1
ATOM 1726 C CA . GLY B 1 62 ? -6.133 -9.953 0.114 1 97.38 62 GLY B CA 1
ATOM 1727 C C . GLY B 1 62 ? -5.078 -11.008 0.396 1 97.38 62 GLY B C 1
ATOM 1728 O O . GLY B 1 62 ? -4.715 -11.234 1.551 1 97.38 62 GLY B O 1
ATOM 1729 N N . LEU B 1 63 ? -4.582 -11.578 -0.674 1 98 63 LEU B N 1
ATOM 1730 C CA . LEU B 1 63 ? -3.633 -12.68 -0.526 1 98 63 LEU B CA 1
ATOM 1731 C C . LEU B 1 63 ? -2.738 -12.789 -1.756 1 98 63 LEU B C 1
ATOM 1733 O O . LEU B 1 63 ? -3.217 -12.688 -2.889 1 98 63 LEU B O 1
ATOM 1737 N N . MET B 1 64 ? -1.464 -12.977 -1.53 1 97.81 64 MET B N 1
ATOM 1738 C CA . MET B 1 64 ? -0.478 -13.18 -2.586 1 97.81 64 MET B CA 1
ATOM 1739 C C . MET B 1 64 ? 0.522 -14.266 -2.191 1 97.81 64 MET B C 1
ATOM 1741 O O . MET B 1 64 ? 1.033 -14.266 -1.071 1 97.81 64 MET B O 1
ATOM 1745 N N . PHE B 1 65 ? 0.695 -15.211 -3.037 1 98.06 65 PHE B N 1
ATOM 1746 C CA . PHE B 1 65 ? 1.779 -16.172 -2.885 1 98.06 65 PHE B CA 1
ATOM 1747 C C . PHE B 1 65 ? 3.008 -15.734 -3.674 1 98.06 65 PHE B C 1
ATOM 1749 O O . PHE B 1 65 ? 2.887 -15.242 -4.797 1 98.06 65 PHE B O 1
ATOM 1756 N N . ALA B 1 66 ? 4.172 -15.953 -3.131 1 97.31 66 ALA B N 1
ATOM 1757 C CA . ALA B 1 66 ? 5.414 -15.586 -3.803 1 97.31 66 ALA B CA 1
ATOM 1758 C C . ALA B 1 66 ? 6.484 -16.656 -3.598 1 97.31 66 ALA B C 1
ATOM 1760 O O . ALA B 1 66 ? 6.836 -16.984 -2.461 1 97.31 66 ALA B O 1
ATOM 1761 N N . TYR B 1 67 ? 6.941 -17.25 -4.648 1 97.38 67 TYR B N 1
ATOM 1762 C CA . TYR B 1 67 ? 8.125 -18.094 -4.613 1 97.38 67 TYR B CA 1
ATOM 1763 C C . TYR B 1 67 ? 9.398 -17.266 -4.703 1 97.38 67 TYR B C 1
ATOM 1765 O O . TYR B 1 67 ? 9.594 -16.531 -5.664 1 97.38 67 TYR B O 1
ATOM 1773 N N . LEU B 1 68 ? 10.227 -17.406 -3.74 1 95.06 68 LEU B N 1
ATOM 1774 C CA . LEU B 1 68 ? 11.5 -16.688 -3.721 1 95.06 68 LEU B CA 1
ATOM 1775 C C . LEU B 1 68 ? 12.641 -17.578 -4.195 1 95.06 68 LEU B C 1
ATOM 1777 O O . LEU B 1 68 ? 12.992 -18.562 -3.521 1 95.06 68 LEU B O 1
ATOM 1781 N N . ASN B 1 69 ? 13.086 -17.234 -5.336 1 95.06 69 ASN B N 1
ATOM 1782 C CA . ASN B 1 69 ? 14.195 -18 -5.895 1 95.06 69 ASN B CA 1
ATOM 1783 C C . ASN B 1 69 ? 15.492 -17.188 -5.906 1 95.06 69 ASN B C 1
ATOM 1785 O O . ASN B 1 69 ? 15.766 -16.469 -6.867 1 95.06 69 ASN B O 1
ATOM 1789 N N . GLU B 1 70 ? 16.344 -17.344 -4.988 1 90.94 70 GLU B N 1
ATOM 1790 C CA . GLU B 1 70 ? 17.578 -16.562 -4.848 1 90.94 70 GLU B CA 1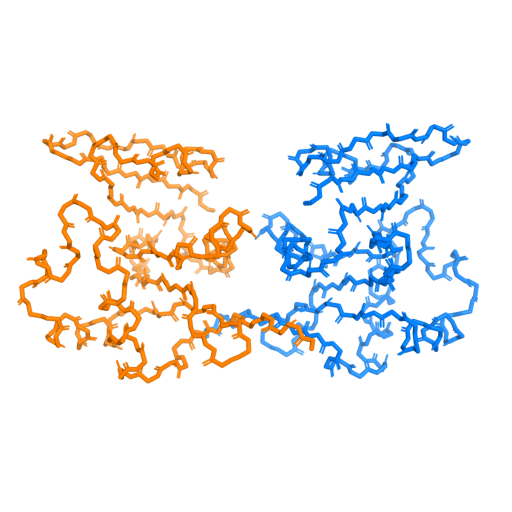
ATOM 1791 C C . GLU B 1 70 ? 18.547 -16.859 -5.988 1 90.94 70 GLU B C 1
ATOM 1793 O O . GLU B 1 70 ? 19.188 -15.945 -6.512 1 90.94 70 GLU B O 1
ATOM 1798 N N . GLU B 1 71 ? 18.656 -18.094 -6.332 1 92.94 71 GLU B N 1
ATOM 1799 C CA . GLU B 1 71 ? 19.578 -18.484 -7.387 1 92.94 71 GLU B CA 1
ATOM 1800 C C . GLU B 1 71 ? 19.266 -17.766 -8.695 1 92.94 71 GLU B C 1
ATOM 1802 O O . GLU B 1 71 ? 20.172 -17.375 -9.422 1 92.94 71 GLU B O 1
ATOM 1807 N N . LEU B 1 72 ? 18.062 -17.594 -8.945 1 93.44 72 LEU B N 1
ATOM 1808 C CA . LEU B 1 72 ? 17.641 -16.953 -10.188 1 93.44 72 LEU B CA 1
ATOM 1809 C C . LEU B 1 72 ? 17.406 -15.469 -9.977 1 93.44 72 LEU B C 1
ATOM 1811 O O . LEU B 1 72 ? 17 -14.766 -10.906 1 93.44 72 LEU B O 1
ATOM 1815 N N . SER B 1 73 ? 17.594 -14.992 -8.719 1 94.88 73 SER B N 1
ATOM 1816 C CA . SER B 1 73 ? 17.328 -13.609 -8.344 1 94.88 73 SER B CA 1
ATOM 1817 C C . SER B 1 73 ? 15.922 -13.188 -8.742 1 94.88 73 SER B C 1
ATOM 1819 O O . SER B 1 73 ? 15.719 -12.094 -9.281 1 94.88 73 SER B O 1
ATOM 1821 N N . GLN B 1 74 ? 14.977 -14.133 -8.547 1 96.25 74 GLN B N 1
ATOM 1822 C CA . GLN B 1 74 ? 13.625 -13.883 -9.039 1 96.25 74 GLN B CA 1
ATOM 1823 C C . GLN B 1 74 ? 12.586 -14.203 -7.965 1 96.25 74 GLN B C 1
ATOM 1825 O O . GLN B 1 74 ? 12.805 -15.07 -7.117 1 96.25 74 GLN B O 1
ATOM 1830 N N . ILE B 1 75 ? 11.547 -13.453 -8.055 1 97.5 75 ILE B N 1
ATOM 1831 C CA . ILE B 1 75 ? 10.328 -13.758 -7.312 1 97.5 75 ILE B CA 1
ATOM 1832 C C . ILE B 1 75 ? 9.211 -14.133 -8.281 1 97.5 75 ILE B C 1
ATOM 1834 O O . ILE B 1 75 ? 8.961 -13.422 -9.258 1 97.5 75 ILE B O 1
ATOM 1838 N N . TYR B 1 76 ? 8.594 -15.266 -8.086 1 98.06 76 TYR B N 1
ATOM 1839 C CA . TYR B 1 76 ? 7.5 -15.703 -8.938 1 98.06 76 TYR B CA 1
ATOM 1840 C C . TYR B 1 76 ? 6.176 -15.695 -8.18 1 98.06 76 TYR B C 1
ATOM 1842 O O . TYR B 1 76 ? 6.078 -16.266 -7.09 1 98.06 76 TYR B O 1
ATOM 1850 N N . ILE B 1 77 ? 5.172 -15.047 -8.766 1 98.06 77 ILE B N 1
ATOM 1851 C CA . ILE B 1 77 ? 3.871 -14.891 -8.125 1 98.06 77 ILE B CA 1
ATOM 1852 C C . ILE B 1 77 ? 2.832 -15.742 -8.852 1 98.06 77 ILE B C 1
ATOM 1854 O O . ILE B 1 77 ? 2.287 -15.328 -9.875 1 98.06 77 ILE B O 1
ATOM 1858 N N . PRO B 1 78 ? 2.469 -16.828 -8.312 1 96.81 78 PRO B N 1
ATOM 1859 C CA . PRO B 1 78 ? 1.471 -17.688 -8.953 1 96.81 78 PRO B CA 1
ATOM 1860 C C . PRO B 1 78 ? 0.038 -17.297 -8.609 1 96.81 78 PRO B C 1
ATOM 1862 O O . PRO B 1 78 ? -0.909 -17.766 -9.242 1 96.81 78 PRO B O 1
ATOM 1865 N N . PHE B 1 79 ? -0.102 -16.469 -7.582 1 97.31 79 PHE B N 1
ATOM 1866 C CA . PHE B 1 79 ? -1.435 -16.141 -7.098 1 97.31 79 PHE B CA 1
ATOM 1867 C C . PHE B 1 79 ? -1.435 -14.766 -6.434 1 97.31 79 PHE B C 1
ATOM 1869 O O . PHE B 1 79 ? -0.591 -14.484 -5.578 1 97.31 79 PHE B O 1
ATOM 1876 N N . ILE B 1 80 ? -2.281 -13.93 -6.828 1 97.31 80 ILE B N 1
ATOM 1877 C CA . ILE B 1 80 ? -2.578 -12.664 -6.156 1 97.31 80 ILE B CA 1
ATOM 1878 C C . ILE B 1 80 ? -4.051 -12.312 -6.352 1 97.31 80 ILE B C 1
ATOM 1880 O O . ILE B 1 80 ? -4.574 -12.398 -7.465 1 97.31 80 ILE B O 1
ATOM 1884 N N . SER B 1 81 ? -4.676 -11.992 -5.285 1 97.38 81 SER B N 1
ATOM 1885 C CA . SER B 1 81 ? -6.09 -11.648 -5.379 1 97.38 81 SER B CA 1
ATOM 1886 C C . SER B 1 81 ? -6.516 -10.734 -4.234 1 97.38 81 SER B C 1
ATOM 1888 O O . SER B 1 81 ? -5.945 -10.789 -3.145 1 97.38 81 SER B O 1
ATOM 1890 N N . VAL B 1 82 ? -7.426 -9.906 -4.574 1 97 82 VAL B N 1
ATOM 1891 C CA . VAL B 1 82 ? -8.133 -9.078 -3.602 1 97 82 VAL B CA 1
ATOM 1892 C C . VAL B 1 82 ? -9.633 -9.336 -3.689 1 97 82 VAL B C 1
ATOM 1894 O O . VAL B 1 82 ? -10.195 -9.406 -4.785 1 97 82 VAL B O 1
ATOM 1897 N N . ASP B 1 83 ? -10.195 -9.555 -2.533 1 96.94 83 ASP B N 1
ATOM 1898 C CA . ASP B 1 83 ? -11.648 -9.711 -2.48 1 96.94 83 ASP B CA 1
ATOM 1899 C C . ASP B 1 83 ? -12.352 -8.602 -3.262 1 96.94 83 ASP B C 1
ATOM 1901 O O . ASP B 1 83 ? -11.992 -7.43 -3.135 1 96.94 83 ASP B O 1
ATOM 1905 N N . ARG B 1 84 ? -13.336 -8.984 -4.062 1 95.31 84 ARG B N 1
ATOM 1906 C CA . ARG B 1 84 ? -14.023 -8.078 -4.98 1 95.31 84 ARG B CA 1
ATOM 1907 C C . ARG B 1 84 ? -14.586 -6.867 -4.242 1 95.31 84 ARG B C 1
ATOM 1909 O O . ARG B 1 84 ? -14.578 -5.754 -4.77 1 95.31 84 ARG B O 1
ATOM 1916 N N . ASP B 1 85 ? -15.055 -7.094 -3.062 1 93.38 85 ASP B N 1
ATOM 1917 C CA . ASP B 1 85 ? -15.703 -6.035 -2.291 1 93.38 85 ASP B CA 1
ATOM 1918 C C . ASP B 1 85 ? -14.695 -4.973 -1.858 1 93.38 85 ASP B C 1
ATOM 1920 O O . ASP B 1 85 ? -15.086 -3.891 -1.416 1 93.38 85 ASP B O 1
ATOM 1924 N N . TYR B 1 86 ? -13.438 -5.281 -2.057 1 93.25 86 TYR B N 1
ATOM 1925 C CA . TYR B 1 86 ? -12.422 -4.375 -1.523 1 93.25 86 TYR B CA 1
ATOM 1926 C C . TYR B 1 86 ? -11.43 -3.971 -2.607 1 93.25 86 TYR B C 1
ATOM 1928 O O . TYR B 1 86 ? -10.328 -3.5 -2.305 1 93.25 86 TYR B O 1
ATOM 1936 N N . ARG B 1 87 ? -11.75 -4.156 -3.838 1 93.12 87 ARG B N 1
ATOM 1937 C CA . ARG B 1 87 ? -10.859 -3.842 -4.949 1 93.12 87 ARG B CA 1
ATOM 1938 C C . ARG B 1 87 ? -10.859 -2.346 -5.242 1 93.12 87 ARG B C 1
ATOM 1940 O O . ARG B 1 87 ? -11.617 -1.588 -4.641 1 93.12 87 ARG B O 1
ATOM 1947 N N . LYS B 1 88 ? -9.859 -1.965 -6.004 1 89.56 88 LYS B N 1
ATOM 1948 C CA . LYS B 1 88 ? -9.695 -0.582 -6.445 1 89.56 88 LYS B CA 1
ATOM 1949 C C . LYS B 1 88 ? -9.391 0.337 -5.266 1 89.56 88 LYS B C 1
ATOM 1951 O O . LYS B 1 88 ? -9.867 1.471 -5.215 1 89.56 88 LYS B O 1
ATOM 1956 N N . ARG B 1 89 ? -8.703 -0.193 -4.293 1 89.06 89 ARG B N 1
ATOM 1957 C CA . ARG B 1 89 ? -8.32 0.576 -3.111 1 89.06 89 ARG B CA 1
ATOM 1958 C C . ARG B 1 89 ? -6.82 0.495 -2.869 1 89.06 89 ARG B C 1
ATOM 1960 O O . ARG B 1 89 ? -6.348 0.809 -1.774 1 89.06 89 ARG B O 1
ATOM 1967 N N . GLY B 1 90 ? -6.113 -0.06 -3.865 1 92.06 90 GLY B N 1
ATOM 1968 C CA . GLY B 1 90 ? -4.66 -0.039 -3.816 1 92.06 90 GLY B CA 1
ATOM 1969 C C . GLY B 1 90 ? -4.07 -1.244 -3.109 1 92.06 90 GLY B C 1
ATOM 1970 O O . GLY B 1 90 ? -2.855 -1.324 -2.92 1 92.06 90 GLY B O 1
ATOM 1971 N N . ILE B 1 91 ? -4.875 -2.217 -2.76 1 93.12 91 ILE B N 1
ATOM 1972 C CA . ILE B 1 91 ? -4.434 -3.357 -1.961 1 93.12 91 ILE B CA 1
ATOM 1973 C C . ILE B 1 91 ? -3.477 -4.219 -2.779 1 93.12 91 ILE B C 1
ATOM 1975 O O . ILE B 1 91 ? -2.404 -4.594 -2.297 1 93.12 91 ILE B O 1
ATOM 1979 N N . ALA B 1 92 ? -3.826 -4.508 -3.973 1 95.31 92 ALA B N 1
ATOM 1980 C CA . ALA B 1 92 ? -2.969 -5.348 -4.809 1 95.31 92 ALA B CA 1
ATOM 1981 C C . ALA B 1 92 ? -1.608 -4.691 -5.027 1 95.31 92 ALA B C 1
ATOM 1983 O O . ALA B 1 92 ? -0.574 -5.359 -4.965 1 95.31 92 ALA B O 1
ATOM 1984 N N . ARG B 1 93 ? -1.657 -3.451 -5.309 1 94 93 ARG B N 1
ATOM 1985 C CA . ARG B 1 93 ? -0.411 -2.711 -5.48 1 94 93 ARG B CA 1
ATOM 1986 C C . ARG B 1 93 ? 0.455 -2.797 -4.23 1 94 93 ARG B C 1
ATOM 1988 O O . ARG B 1 93 ? 1.662 -3.029 -4.316 1 94 93 ARG B O 1
ATOM 1995 N N . ALA B 1 94 ? -0.176 -2.566 -3.09 1 92.06 94 ALA B N 1
ATOM 1996 C CA . ALA B 1 94 ? 0.546 -2.627 -1.821 1 92.06 94 ALA B CA 1
ATOM 1997 C C . ALA B 1 94 ? 1.165 -4.004 -1.606 1 92.06 94 ALA B C 1
ATOM 1999 O O . ALA B 1 94 ? 2.273 -4.117 -1.079 1 92.06 94 ALA B O 1
ATOM 2000 N N . LEU B 1 95 ? 0.459 -5.02 -1.974 1 94 95 LEU B N 1
ATOM 2001 C CA . LEU B 1 95 ? 0.993 -6.375 -1.885 1 94 95 LEU B CA 1
ATOM 2002 C C . LEU B 1 95 ? 2.254 -6.52 -2.73 1 94 95 LEU B C 1
ATOM 2004 O O . LEU B 1 95 ? 3.285 -6.984 -2.24 1 94 95 LEU B O 1
ATOM 2008 N N . LEU B 1 96 ? 2.215 -6.039 -3.939 1 95.31 96 LEU B N 1
ATOM 2009 C CA . LEU B 1 96 ? 3.367 -6.133 -4.828 1 95.31 96 LEU B CA 1
ATOM 2010 C C . LEU B 1 96 ? 4.523 -5.281 -4.312 1 95.31 96 LEU B C 1
ATOM 2012 O O . LEU B 1 96 ? 5.684 -5.691 -4.387 1 95.31 96 LEU B O 1
ATOM 2016 N N . ASP B 1 97 ? 4.223 -4.125 -3.811 1 92.69 97 ASP B N 1
ATOM 2017 C CA . ASP B 1 97 ? 5.242 -3.191 -3.338 1 92.69 97 ASP B CA 1
ATOM 2018 C C . ASP B 1 97 ? 6.066 -3.807 -2.211 1 92.69 97 ASP B C 1
ATOM 2020 O O . ASP B 1 97 ? 7.258 -3.51 -2.072 1 92.69 97 ASP B O 1
ATOM 2024 N N . GLN B 1 98 ? 5.488 -4.668 -1.429 1 90.44 98 GLN B N 1
ATOM 2025 C CA . GLN B 1 98 ? 6.207 -5.328 -0.344 1 90.44 98 GLN B CA 1
ATOM 2026 C C . GLN B 1 98 ? 7.414 -6.102 -0.873 1 90.44 98 GLN B C 1
ATOM 2028 O O . GLN B 1 98 ? 8.422 -6.23 -0.181 1 90.44 98 GLN B O 1
ATOM 2033 N N . LEU B 1 99 ? 7.316 -6.535 -2.047 1 91.94 99 LEU B N 1
ATOM 2034 C CA . LEU B 1 99 ? 8.367 -7.375 -2.609 1 91.94 99 LEU B CA 1
ATOM 2035 C C . LEU B 1 99 ? 9.609 -6.551 -2.928 1 91.94 99 LEU B C 1
ATOM 2037 O O . LEU B 1 99 ? 10.703 -7.102 -3.09 1 91.94 99 LEU B O 1
ATOM 2041 N N . LYS B 1 100 ? 9.477 -5.309 -3.008 1 89.25 100 LYS B N 1
ATOM 2042 C CA . LYS B 1 100 ? 10.594 -4.422 -3.309 1 89.25 100 LYS B CA 1
ATOM 2043 C C . LYS B 1 100 ? 11.578 -4.355 -2.139 1 89.25 100 LYS B C 1
ATOM 2045 O O . LYS B 1 100 ? 12.703 -3.881 -2.295 1 89.25 100 LYS B O 1
ATOM 2050 N N . PHE B 1 101 ? 11.117 -4.812 -1.011 1 87.75 101 PHE B N 1
ATOM 2051 C CA . PHE B 1 101 ? 11.961 -4.746 0.177 1 87.75 101 PHE B CA 1
ATOM 2052 C C . PHE B 1 101 ? 12.875 -5.961 0.256 1 87.75 101 PHE B C 1
ATOM 2054 O O . PHE B 1 101 ? 13.781 -6.012 1.093 1 87.75 101 PHE B O 1
ATOM 2061 N N . PHE B 1 102 ? 12.578 -6.914 -0.585 1 85.69 102 PHE B N 1
ATOM 2062 C CA . PHE B 1 102 ? 13.406 -8.117 -0.573 1 85.69 102 PHE B CA 1
ATOM 2063 C C . PHE B 1 102 ? 14.719 -7.875 -1.31 1 85.69 102 PHE B C 1
ATOM 2065 O O . PHE B 1 102 ? 14.719 -7.473 -2.475 1 85.69 102 PHE B O 1
ATOM 2072 N N . LYS B 1 103 ? 15.766 -8.078 -0.588 1 84 103 LYS B N 1
ATOM 2073 C CA . LYS B 1 103 ? 17.094 -7.902 -1.175 1 84 103 LYS B CA 1
ATOM 2074 C C . LYS B 1 103 ? 17.547 -9.172 -1.886 1 84 103 LYS B C 1
ATOM 2076 O O . LYS B 1 103 ? 17.141 -10.273 -1.52 1 84 103 LYS B O 1
ATOM 2081 N N . GLY B 1 104 ? 18.312 -9.055 -2.895 1 88.75 104 GLY B N 1
ATOM 2082 C CA . GLY B 1 104 ? 18.891 -10.203 -3.58 1 88.75 104 GLY B CA 1
ATOM 2083 C C . GLY B 1 104 ? 18.047 -10.688 -4.742 1 88.75 104 GLY B C 1
ATOM 2084 O O . GLY B 1 104 ? 18.344 -11.719 -5.348 1 88.75 104 GLY B O 1
ATOM 2085 N N . TYR B 1 105 ? 16.953 -10 -4.926 1 93.06 105 TYR B N 1
ATOM 2086 C CA . TYR B 1 105 ? 16.109 -10.344 -6.066 1 93.06 105 TYR B CA 1
ATOM 2087 C C . TYR B 1 105 ? 16.047 -9.188 -7.059 1 93.06 105 TYR B C 1
ATOM 2089 O O . TYR B 1 105 ? 15.984 -8.023 -6.664 1 93.06 105 TYR B O 1
ATOM 2097 N N . SER B 1 106 ? 15.977 -9.469 -8.344 1 94.75 106 SER B N 1
ATOM 2098 C CA . SER B 1 106 ? 16.078 -8.43 -9.359 1 94.75 106 SER B CA 1
ATOM 2099 C C . SER B 1 106 ? 14.766 -8.258 -10.117 1 94.75 106 SER B C 1
ATOM 2101 O O . SER B 1 106 ? 14.523 -7.207 -10.719 1 94.75 106 SER B O 1
ATOM 2103 N N . PHE B 1 107 ? 14 -9.391 -10.109 1 96.44 107 PHE B N 1
ATOM 2104 C CA . PHE B 1 107 ? 12.789 -9.25 -10.906 1 96.44 107 PHE B CA 1
ATOM 2105 C C . PHE B 1 107 ? 11.656 -10.078 -10.32 1 96.44 107 PHE B C 1
ATOM 2107 O O . PHE B 1 107 ? 11.898 -11.039 -9.578 1 96.44 107 PHE B O 1
ATOM 2114 N N . ILE B 1 108 ? 10.484 -9.664 -10.602 1 97.62 108 ILE B N 1
ATOM 2115 C CA . ILE B 1 108 ? 9.242 -10.359 -10.289 1 97.62 108 ILE B CA 1
ATOM 2116 C C . ILE B 1 108 ? 8.602 -10.875 -11.57 1 97.62 108 ILE B C 1
ATOM 2118 O O . ILE B 1 108 ? 8.562 -10.172 -12.578 1 97.62 108 ILE B O 1
ATOM 2122 N N . ARG B 1 109 ? 8.164 -12.109 -11.555 1 98.12 109 ARG B N 1
ATOM 2123 C CA . ARG B 1 109 ? 7.457 -12.664 -12.703 1 98.12 109 ARG B CA 1
ATOM 2124 C C . ARG B 1 109 ? 6.086 -13.195 -12.297 1 98.12 109 ARG B C 1
ATOM 2126 O O . ARG B 1 109 ? 5.887 -13.602 -11.156 1 98.12 109 ARG B O 1
ATOM 2133 N N . LEU B 1 110 ? 5.215 -13.195 -13.227 1 97.75 110 LEU B N 1
ATOM 2134 C CA . LEU B 1 110 ? 3.898 -13.812 -13.078 1 97.75 110 LEU B CA 1
ATOM 2135 C C . LEU B 1 110 ? 3.305 -14.164 -14.438 1 97.75 110 LEU B C 1
ATOM 2137 O O . LEU B 1 110 ? 3.85 -13.781 -15.477 1 97.75 110 LEU B O 1
ATOM 2141 N N . GLU B 1 111 ? 2.301 -14.93 -14.453 1 96 111 GLU B N 1
ATOM 2142 C CA . GLU B 1 111 ? 1.551 -15.25 -15.664 1 96 111 GLU B CA 1
ATOM 2143 C C . GLU B 1 111 ? 0.114 -14.742 -15.578 1 96 111 GLU B C 1
ATOM 2145 O O . GLU B 1 111 ? -0.51 -14.812 -14.516 1 96 111 GLU B O 1
ATOM 2150 N N . VAL B 1 112 ? -0.326 -14.273 -16.656 1 94.75 112 VAL B N 1
ATOM 2151 C CA . VAL B 1 112 ? -1.687 -13.75 -16.719 1 94.75 112 VAL B CA 1
ATOM 2152 C C . VAL B 1 112 ? -2.373 -14.227 -18 1 94.75 112 VAL B C 1
ATOM 2154 O O . VAL B 1 112 ? -1.765 -14.227 -19.062 1 94.75 112 VAL B O 1
ATOM 2157 N N . ILE B 1 113 ? -3.561 -14.773 -17.828 1 92.75 113 ILE B N 1
ATOM 2158 C CA . ILE B 1 113 ? -4.355 -15.18 -18.984 1 92.75 113 ILE B CA 1
ATOM 2159 C C . ILE B 1 113 ? -4.59 -13.984 -19.891 1 92.75 113 ILE B C 1
ATOM 2161 O O . ILE B 1 113 ? -4.879 -12.883 -19.422 1 92.75 113 ILE B O 1
ATOM 2165 N N . LYS B 1 114 ? -4.609 -14.391 -21.141 1 90.06 114 LYS B N 1
ATOM 2166 C CA . LYS B 1 114 ? -4.824 -13.32 -22.125 1 90.06 114 LYS B CA 1
ATOM 2167 C C . LYS B 1 114 ? -6.203 -12.688 -21.938 1 90.06 114 LYS B C 1
ATOM 2169 O O . LYS B 1 114 ? -7.168 -13.375 -21.594 1 90.06 114 LYS B O 1
ATOM 2174 N N . ASN B 1 115 ? -6.414 -11.422 -22 1 87.12 115 ASN B N 1
ATOM 2175 C CA . ASN B 1 115 ? -7.648 -10.648 -21.922 1 87.12 115 ASN B CA 1
ATOM 2176 C C . ASN B 1 115 ? -8.086 -10.445 -20.484 1 87.12 115 ASN B C 1
ATOM 2178 O O . ASN B 1 115 ? -9.227 -10.055 -20.219 1 87.12 115 ASN B O 1
ATOM 2182 N N . ASN B 1 116 ? -7.348 -11.016 -19.594 1 90.31 116 ASN B N 1
ATOM 2183 C CA . ASN B 1 116 ? -7.633 -10.734 -18.203 1 90.31 116 ASN B CA 1
ATOM 2184 C C . ASN B 1 116 ? -7.582 -9.242 -17.891 1 90.31 116 ASN B C 1
ATOM 2186 O O . ASN B 1 116 ? -6.664 -8.547 -18.344 1 90.31 116 ASN B O 1
ATOM 2190 N N . GLU B 1 117 ? -8.562 -8.82 -17.172 1 88.12 117 GLU B N 1
ATOM 2191 C CA . GLU B 1 117 ? -8.641 -7.406 -16.812 1 88.12 117 GLU B CA 1
ATOM 2192 C C . GLU B 1 117 ? -7.438 -6.98 -15.977 1 88.12 117 GLU B C 1
ATOM 2194 O O . GLU B 1 117 ? -7.098 -5.797 -15.922 1 88.12 117 GLU B O 1
ATOM 2199 N N . ALA B 1 118 ? -6.785 -7.957 -15.344 1 91.31 118 ALA B N 1
ATOM 2200 C CA . ALA B 1 118 ? -5.645 -7.66 -14.484 1 91.31 118 ALA B CA 1
ATOM 2201 C C . ALA B 1 118 ? -4.445 -7.188 -15.297 1 91.31 118 ALA B C 1
ATOM 2203 O O . ALA B 1 118 ? -3.5 -6.617 -14.742 1 91.31 118 ALA B O 1
ATOM 2204 N N . LEU B 1 119 ? -4.5 -7.41 -16.609 1 93.38 119 LEU B N 1
ATOM 2205 C CA . LEU B 1 119 ? -3.4 -7.004 -17.469 1 93.38 119 LEU B CA 1
ATOM 2206 C C . LEU B 1 119 ? -3.146 -5.504 -17.359 1 93.38 119 LEU B C 1
ATOM 2208 O O . LEU B 1 119 ? -1.996 -5.066 -17.281 1 93.38 119 LEU B O 1
ATOM 2212 N N . PHE B 1 120 ? -4.152 -4.766 -17.391 1 92.75 120 PHE B N 1
ATOM 2213 C CA . PHE B 1 120 ? -4.035 -3.314 -17.297 1 92.75 120 PHE B CA 1
ATOM 2214 C C . PHE B 1 120 ? -3.359 -2.918 -15.984 1 92.75 120 PHE B C 1
ATOM 2216 O O . PHE B 1 120 ? -2.477 -2.057 -15.977 1 92.75 120 PHE B O 1
ATOM 2223 N N . PHE B 1 121 ? -3.793 -3.584 -14.977 1 94.38 121 PHE B N 1
ATOM 2224 C CA . PHE B 1 121 ? -3.211 -3.33 -13.664 1 94.38 121 PHE B CA 1
ATOM 2225 C C . PHE B 1 121 ? -1.709 -3.59 -13.68 1 94.38 121 PHE B C 1
ATOM 2227 O O . PHE B 1 121 ? -0.926 -2.762 -13.203 1 94.38 121 PHE B O 1
ATOM 2234 N N . TYR B 1 122 ? -1.284 -4.719 -14.188 1 97 122 TYR B N 1
ATOM 2235 C CA . TYR B 1 122 ? 0.123 -5.105 -14.195 1 97 122 TYR B CA 1
ATOM 2236 C C . TYR B 1 122 ? 0.943 -4.16 -15.062 1 97 122 TYR B C 1
ATOM 2238 O O . TYR B 1 122 ? 2.057 -3.779 -14.695 1 97 122 TYR B O 1
ATOM 2246 N N . ARG B 1 123 ? 0.342 -3.789 -16.156 1 95.56 123 ARG B N 1
ATOM 2247 C CA . ARG B 1 123 ? 1.031 -2.836 -17.016 1 95.56 123 ARG B CA 1
ATOM 2248 C C . ARG B 1 123 ? 1.225 -1.497 -16.312 1 95.56 123 ARG B C 1
ATOM 2250 O O . ARG B 1 123 ? 2.312 -0.918 -16.359 1 95.56 123 ARG B O 1
ATOM 2257 N N . LYS B 1 124 ? 0.211 -1.041 -15.688 1 93 124 LYS B N 1
ATOM 2258 C CA . LYS B 1 124 ? 0.283 0.217 -14.953 1 93 124 LYS B CA 1
ATOM 2259 C C . LYS B 1 124 ? 1.307 0.135 -13.82 1 93 124 LYS B C 1
ATOM 2261 O O . LYS B 1 124 ? 1.983 1.119 -13.516 1 93 124 LYS B O 1
ATOM 2266 N N . TYR B 1 125 ? 1.418 -1.022 -13.227 1 94 125 TYR B N 1
ATOM 2267 C CA . TYR B 1 125 ? 2.395 -1.249 -12.164 1 94 125 TYR B CA 1
ATOM 2268 C C . TYR B 1 125 ? 3.814 -1.216 -12.719 1 94 125 TYR B C 1
ATOM 2270 O O . TYR B 1 125 ? 4.766 -0.943 -11.984 1 94 125 TYR B O 1
ATOM 2278 N N . GLY B 1 126 ? 3.992 -1.55 -14 1 95.62 126 GLY B N 1
ATOM 2279 C CA . GLY B 1 126 ? 5.309 -1.486 -14.617 1 95.62 126 GLY B CA 1
ATOM 2280 C C . GLY B 1 126 ? 5.777 -2.824 -15.156 1 95.62 126 GLY B C 1
ATOM 2281 O O . GLY B 1 126 ? 6.906 -2.941 -15.641 1 95.62 126 GLY B O 1
ATOM 2282 N N . PHE B 1 127 ? 4.859 -3.838 -15.07 1 97.81 127 PHE B N 1
ATOM 2283 C CA . PHE B 1 127 ? 5.203 -5.117 -15.68 1 97.81 127 PHE B CA 1
ATOM 2284 C C . PHE B 1 127 ? 5.246 -4.996 -17.203 1 97.81 127 PHE B C 1
ATOM 2286 O O . PHE B 1 127 ? 4.48 -4.23 -17.781 1 97.81 127 PHE B O 1
ATOM 2293 N N . VAL B 1 128 ? 6.102 -5.809 -17.766 1 97.62 128 VAL B N 1
ATOM 2294 C CA . VAL B 1 128 ? 6.172 -5.891 -19.234 1 97.62 128 VAL B CA 1
ATOM 2295 C C . VAL B 1 128 ? 6.016 -7.344 -19.672 1 97.62 128 VAL B C 1
ATOM 2297 O O . VAL B 1 128 ? 6.344 -8.266 -18.922 1 97.62 128 VAL B O 1
ATOM 2300 N N . ILE B 1 129 ? 5.512 -7.551 -20.875 1 96.94 129 ILE B N 1
ATOM 2301 C CA . ILE B 1 129 ? 5.363 -8.906 -21.406 1 96.94 129 ILE B CA 1
ATOM 2302 C C . ILE B 1 129 ? 6.73 -9.453 -21.812 1 96.94 129 ILE B C 1
ATOM 2304 O O . ILE B 1 129 ? 7.426 -8.867 -22.641 1 96.94 129 ILE B O 1
ATOM 2308 N N . GLU B 1 130 ? 7.078 -10.484 -21.219 1 97.31 130 GLU B N 1
ATOM 2309 C CA . GLU B 1 130 ? 8.344 -11.141 -21.516 1 97.31 130 GLU B CA 1
ATOM 2310 C C . GLU B 1 130 ? 8.156 -12.25 -22.547 1 97.31 130 GLU B C 1
ATOM 2312 O O . GLU B 1 130 ? 9.016 -12.453 -23.422 1 97.31 130 GLU B O 1
ATOM 2317 N N . GLU B 1 131 ? 7.105 -13.008 -22.438 1 97.12 131 GLU B N 1
ATOM 2318 C CA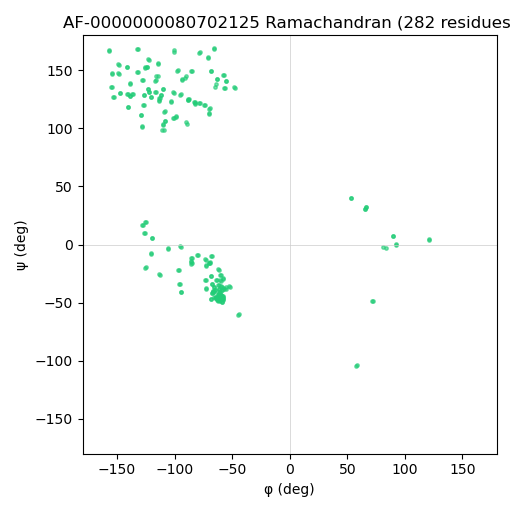 . GLU B 1 131 ? 6.809 -14.109 -23.344 1 97.12 131 GLU B CA 1
ATOM 2319 C C . GLU B 1 131 ? 5.316 -14.195 -23.641 1 97.12 131 GLU B C 1
ATOM 2321 O O . GLU B 1 131 ? 4.488 -14.023 -22.75 1 97.12 131 GLU B O 1
ATOM 2326 N N . ASN B 1 132 ? 5.008 -14.266 -24.938 1 95.19 132 ASN B N 1
ATOM 2327 C CA . ASN B 1 132 ? 3.652 -14.539 -25.391 1 95.19 132 ASN B CA 1
ATOM 2328 C C . ASN B 1 132 ? 3.41 -16.047 -25.547 1 95.19 132 ASN B C 1
ATOM 2330 O O . ASN B 1 132 ? 3.92 -16.656 -26.484 1 95.19 132 ASN B O 1
ATOM 2334 N N . ARG B 1 133 ? 2.678 -16.531 -24.578 1 93.12 133 ARG B N 1
ATOM 2335 C CA . ARG B 1 133 ? 2.367 -17.969 -24.609 1 93.12 133 ARG B CA 1
ATOM 2336 C C . ARG B 1 133 ? 0.958 -18.203 -25.141 1 93.12 133 ARG B C 1
ATOM 2338 O O . ARG B 1 133 ? 0.26 -17.25 -25.516 1 93.12 133 ARG B O 1
ATOM 2345 N N . ASN B 1 134 ? 0.607 -19.359 -25.5 1 88.5 134 ASN B N 1
ATOM 2346 C CA .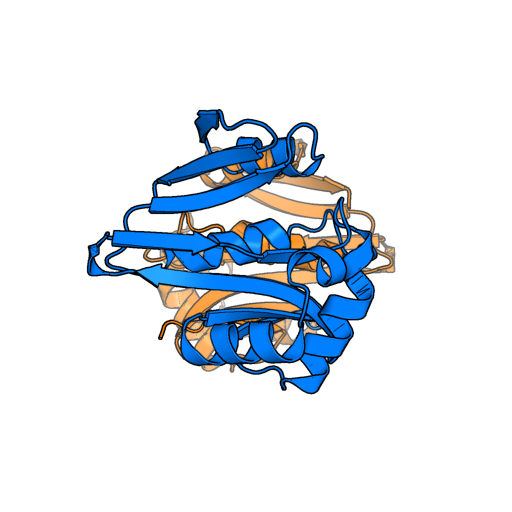 ASN B 1 134 ? -0.661 -19.656 -26.156 1 88.5 134 ASN B CA 1
ATOM 2347 C C . ASN B 1 134 ? -1.822 -18.922 -25.484 1 88.5 134 ASN B C 1
ATOM 2349 O O . ASN B 1 134 ? -2.504 -18.125 -26.125 1 88.5 134 ASN B O 1
ATOM 2353 N N . ASN B 1 135 ? -2.127 -19.094 -24.266 1 92.12 135 ASN B N 1
ATOM 2354 C CA . ASN B 1 135 ? -3.295 -18.484 -23.641 1 92.12 135 ASN B CA 1
ATOM 2355 C C . ASN B 1 135 ? -2.896 -17.562 -22.484 1 92.12 135 ASN B C 1
ATOM 2357 O O . ASN B 1 135 ? -3.76 -17.016 -21.797 1 92.12 135 ASN B O 1
ATOM 2361 N N . LYS B 1 136 ? -1.543 -17.375 -22.328 1 94.94 136 LYS B N 1
ATOM 2362 C CA . LYS B 1 136 ? -1.059 -16.578 -21.219 1 94.94 136 LYS B CA 1
ATOM 2363 C C . LYS B 1 136 ? 0.124 -15.711 -21.625 1 94.94 136 LYS B C 1
ATOM 2365 O O . LYS B 1 136 ? 0.793 -16 -22.625 1 94.94 136 LYS B O 1
ATOM 2370 N N . TYR B 1 137 ? 0.269 -14.625 -20.953 1 96.75 137 TYR B N 1
ATOM 2371 C CA . TYR B 1 137 ? 1.502 -13.844 -21.016 1 96.75 137 TYR B CA 1
ATOM 2372 C C . TYR B 1 137 ? 2.375 -14.109 -19.797 1 96.75 137 TYR B C 1
ATOM 2374 O O . TYR B 1 137 ? 1.877 -14.18 -18.672 1 96.75 137 TYR B O 1
ATOM 2382 N N . LEU B 1 138 ? 3.586 -14.383 -20.016 1 97.62 138 LEU B N 1
ATOM 2383 C CA . LEU B 1 138 ? 4.566 -14.258 -18.938 1 97.62 138 LEU B CA 1
ATOM 2384 C C . LEU B 1 138 ? 5.035 -12.812 -18.797 1 97.62 138 LEU B C 1
ATOM 2386 O O . LEU B 1 138 ? 5.543 -12.227 -19.75 1 97.62 138 LEU B O 1
ATOM 2390 N N . MET B 1 139 ? 4.836 -12.273 -17.656 1 98 139 MET B N 1
ATOM 2391 C CA . MET B 1 139 ? 5.195 -10.875 -17.453 1 98 139 MET B CA 1
ATOM 2392 C C . MET B 1 139 ? 6.332 -10.742 -16.438 1 98 139 MET B C 1
ATOM 2394 O O . MET B 1 139 ? 6.523 -11.625 -15.602 1 98 139 MET B O 1
ATOM 2398 N N . LYS B 1 140 ? 7.008 -9.664 -16.562 1 97.88 140 LYS B N 1
ATOM 2399 C CA . LYS B 1 140 ? 8.188 -9.43 -15.734 1 97.88 140 LYS B CA 1
ATOM 2400 C C . LYS B 1 140 ? 8.242 -7.984 -15.258 1 97.88 140 LYS B C 1
ATOM 2402 O O . LYS B 1 140 ? 7.879 -7.066 -16 1 97.88 140 LYS B O 1
ATOM 2407 N N . TYR B 1 141 ? 8.594 -7.797 -14.055 1 97.5 141 TYR B N 1
ATOM 2408 C CA . TYR B 1 141 ? 8.836 -6.484 -13.461 1 97.5 141 TYR B CA 1
ATOM 2409 C C . TYR B 1 141 ? 10.211 -6.43 -12.805 1 97.5 141 TYR B C 1
ATOM 2411 O O . TYR B 1 141 ? 10.547 -7.281 -11.977 1 97.5 141 TYR B O 1
ATOM 2419 N N . SER B 1 142 ? 11.055 -5.398 -13.117 1 94.94 142 SER B N 1
ATOM 2420 C CA . SER B 1 142 ? 12.383 -5.238 -12.539 1 94.94 142 SER B CA 1
ATOM 2421 C C . SER B 1 142 ? 12.344 -4.438 -11.242 1 94.94 142 SER B C 1
ATOM 2423 O O . SER B 1 142 ? 11.766 -3.35 -11.203 1 94.94 142 SER B O 1
ATOM 2425 N N . ILE B 1 143 ? 12.891 -5.066 -10.18 1 88.5 143 ILE B N 1
ATOM 2426 C CA . ILE B 1 143 ? 12.844 -4.363 -8.906 1 88.5 143 ILE B CA 1
ATOM 2427 C C . ILE B 1 143 ? 14.227 -3.83 -8.547 1 88.5 143 ILE B C 1
ATOM 2429 O O . ILE B 1 143 ? 15.242 -4.387 -8.984 1 88.5 143 ILE B O 1
#

Sequence (286 aa):
MITLRYTVDEASLLQVKKYICKVSNDFNPPFIEEVKDLDMYLDKICSKAKRFEVWLDNILIGLMFAYLNEELSQIYIPFISVDRDYRKRGIARALLDQLKFFKGYSFIRLEVIKNNEALFFYRKYGFVIEENRNNKYLMKYSIMITLRYTVDEASLLQVKKYICKVSNDFNPPFIEEVKDLDMYLDKICSKAKRFEVWLDNILIGLMFAYLNEELSQIYIPFISVDRDYRKRGIARALLDQLKFFKGYSFIRLEVIKNNEALFFYRKYGFVIEENRNNKYLMKYSI

Nearest PDB structures (foldseek):
  8h6c-assembly1_B  TM=7.341E-01  e=1.502E-07  Homo sapiens
  8h6c-assembly1_F  TM=7.127E-01  e=1.333E-07  Homo sapiens
  8h6c-assembly1_G  TM=7.071E-01  e=1.256E-07  Homo sapiens
  1cm0-assembly1_B  TM=7.374E-01  e=2.565E-07  Homo sapiens
  4nsq-assembly1_A  TM=7.251E-01  e=3.455E-07  Homo sapiens

Solvent-accessible surface area (backbone atoms only — not comparable to full-atom values): 15849 Å² total; per-residue (Å²): 130,92,43,55,35,37,45,65,70,69,73,48,71,65,57,52,51,53,45,47,66,71,46,19,73,78,35,85,69,36,46,60,69,71,63,72,40,60,68,63,50,49,52,51,38,71,72,62,32,49,40,40,36,31,26,52,65,91,38,76,44,31,43,33,39,35,34,74,36,64,91,74,21,30,32,38,39,88,40,72,51,56,40,78,94,57,53,94,40,51,57,67,58,41,58,56,28,57,57,64,72,50,80,74,42,44,31,40,34,38,70,43,52,67,88,42,76,61,53,59,55,41,45,72,75,56,37,42,80,72,41,87,47,94,62,32,31,37,30,37,29,81,91,132,93,40,54,35,38,43,65,70,70,74,49,70,66,56,50,50,53,45,48,66,71,47,19,73,80,36,85,70,35,46,59,71,71,62,73,42,60,69,63,50,49,53,49,40,71,72,60,32,48,40,40,36,31,26,52,68,91,38,75,44,32,42,31,40,36,35,74,36,65,91,74,21,29,32,38,38,88,42,74,51,56,40,78,94,59,54,96,40,50,56,68,57,42,59,57,28,58,56,63,72,49,79,74,43,44,32,37,34,38,71,43,52,66,88,42,76,60,51,59,54,41,44,74,74,56,36,42,80,74,41,86,47,95,64,31,32,36,30,37,30,81,92

pLDDT: mean 93.34, std 5.35, range [56.84, 98.19]

InterPro domains:
  IPR000182 GNAT domain [PF13508] (61-128)
  IPR000182 GNAT domain [PS51186] (2-143)
  IPR016181 Acyl-CoA N-acyltransferase [SSF55729] (35-140)